Protein AF-A0A8S8Y6C1-F1 (afdb_monomer)

Sequence (232 aa):
MNADAFPNDPTQWRDADGDGYGDNANGNSPDLCLNTPAGEVVDENGCSTTQLDADMDGVNDATDACPDTPAGETVDSVGCSSSQEDADNDGVMDAFDACPNTPLGSVVDAAGCATSQLDTDGDTITDDRDQCPTTTTGEPVNGVGCSASERDTDEDGVMDAYDVCDNTPFSEVADAQGCSDSQRTAMATRSPMTLTTAPALKTISTSTCSVARPTSGTQTATAFPTPWTPVR

pLDDT: mean 86.34, std 18.31, range [40.91, 98.38]

Solvent-accessible surface area (backbone atoms only — not comparable to full-atom values): 14511 Å² total; per-residue (Å²): 127,88,68,62,67,34,86,90,38,96,53,33,47,44,45,85,44,72,84,83,32,20,58,37,75,88,26,76,63,26,26,79,34,77,71,40,64,78,89,62,70,55,53,90,39,33,39,26,44,78,77,37,47,86,47,69,76,85,40,29,55,68,60,32,78,34,77,74,40,63,84,88,60,69,52,54,97,37,26,40,26,70,85,72,38,44,89,44,63,67,85,40,38,53,81,62,36,78,33,85,73,36,63,71,84,53,74,53,52,97,39,28,39,27,47,79,76,38,48,87,38,56,55,84,40,30,52,71,56,33,80,33,80,72,36,62,60,79,51,72,49,53,100,36,27,39,28,42,77,77,35,46,88,51,69,65,83,40,33,48,68,57,32,79,35,88,68,39,59,86,93,54,66,49,46,97,41,19,40,22,72,68,57,52,51,53,57,68,67,52,66,77,78,72,83,71,74,77,76,77,87,74,82,77,76,87,74,81,81,83,76,84,77,81,83,87,75,91,74,84,86,78,87,82,84,84,87,84,81,89,80,135

Mean predicted aligned error: 13.26 Å

Foldseek 3Di:
DQAQPCPPFPQAGDQQQPQSAGCRPRGPQHAPPNHAHPPAHDDSNVDHQCRDQQCPQPHGNVQAPPNNEPPPAHDDPRNDGQVRDDPQPLPARPVQAPQPNDHPPAPADSNSDHQCRDQQQQCPHGNVQAPPNNPHHPADDDRRSDHQCRDDQQPLPAGNVQAPDNHEPPVFHADSSRDGPVRVVVVVPPPPPPPPDDPDDDDDDDDDPDDDDDDDDDDDDDDDDDDDDDDD

Radius of gyration: 39.2 Å; Cα contacts (8 Å, |Δi|>4): 364; chains: 1; bounding box: 75×63×113 Å

Secondary structure (DSSP, 8-state):
----S-TT-TT----SSSSS-BS-TTSSSB-S-TTPPTT--B-TTS-BTTT--SS-SSS-TTT-S-TTPPTT--B-TTS-BTTT--SS-SSS-TTT-SSTTPPTT--B-TTS-BTTT--SS-SSS-TTT-S-TTPPTTS-B-TTS-BTTT--SS-SSS-TTT-S-S---TTS---TTS--HHHHHHHHHS---------------------PPPP---------PPPPPPP-

Structure (mmCIF, N/CA/C/O backbone):
data_AF-A0A8S8Y6C1-F1
#
_entry.id   AF-A0A8S8Y6C1-F1
#
loop_
_atom_site.group_PDB
_atom_site.id
_atom_site.type_symbol
_atom_site.label_atom_id
_atom_site.label_alt_id
_atom_site.label_comp_id
_atom_site.label_asym_id
_atom_site.label_entity_id
_atom_site.label_seq_id
_atom_site.pdbx_PDB_ins_code
_atom_site.Cartn_x
_atom_site.Cartn_y
_atom_site.Cartn_z
_atom_site.occupancy
_atom_site.B_iso_or_equiv
_atom_site.auth_seq_id
_atom_site.auth_comp_id
_atom_site.auth_asym_id
_atom_site.auth_atom_id
_atom_site.pdbx_PDB_model_num
ATOM 1 N N . MET A 1 1 ? 42.351 0.215 -40.002 1.00 46.44 1 MET A N 1
ATOM 2 C CA . MET A 1 1 ? 41.161 0.081 -40.865 1.00 46.44 1 MET A CA 1
ATOM 3 C C . MET A 1 1 ? 40.096 -0.492 -39.967 1.00 46.44 1 MET A C 1
ATOM 5 O O . MET A 1 1 ? 40.393 -1.500 -39.340 1.00 46.44 1 MET A O 1
ATOM 9 N N . ASN A 1 2 ? 38.964 0.192 -39.804 1.00 69.44 2 ASN A N 1
ATOM 10 C CA . ASN A 1 2 ? 37.856 -0.400 -39.065 1.00 69.44 2 ASN A CA 1
ATOM 11 C C . ASN A 1 2 ? 37.337 -1.540 -39.943 1.00 69.44 2 ASN A C 1
ATOM 13 O O . ASN A 1 2 ? 36.984 -1.290 -41.096 1.00 69.44 2 ASN A O 1
ATOM 17 N N . ALA A 1 3 ? 37.484 -2.776 -39.474 1.00 84.56 3 ALA A N 1
ATOM 18 C CA . ALA A 1 3 ? 36.948 -3.921 -40.189 1.00 84.56 3 ALA A CA 1
ATOM 19 C C . ALA A 1 3 ? 35.418 -3.835 -40.159 1.00 84.56 3 ALA A C 1
ATOM 21 O O . ALA A 1 3 ? 34.858 -3.226 -39.252 1.00 84.56 3 ALA A O 1
ATOM 22 N N . ASP A 1 4 ? 34.779 -4.415 -41.167 1.00 91.25 4 ASP A N 1
ATOM 23 C CA . ASP A 1 4 ? 33.335 -4.626 -41.171 1.00 91.25 4 ASP A CA 1
ATOM 24 C C . ASP A 1 4 ? 32.932 -5.400 -39.903 1.00 91.25 4 ASP A C 1
ATOM 26 O O . ASP A 1 4 ? 33.463 -6.491 -39.663 1.00 91.25 4 ASP A O 1
ATOM 30 N N . ALA A 1 5 ? 32.067 -4.802 -39.077 1.00 93.94 5 ALA A N 1
ATOM 31 C CA . ALA A 1 5 ? 31.602 -5.396 -37.823 1.00 93.94 5 ALA A CA 1
ATOM 32 C C . ALA A 1 5 ? 30.687 -6.611 -38.059 1.00 93.94 5 ALA A C 1
ATOM 34 O O . ALA A 1 5 ? 30.658 -7.525 -37.235 1.00 93.94 5 ALA A O 1
ATOM 35 N N . PHE A 1 6 ? 30.040 -6.687 -39.229 1.00 94.50 6 PHE A N 1
ATOM 36 C CA . PHE A 1 6 ? 29.110 -7.753 -39.599 1.00 94.50 6 PHE A CA 1
ATOM 37 C C . PHE A 1 6 ? 29.489 -8.402 -40.944 1.00 94.50 6 PHE A C 1
ATOM 39 O O . PHE A 1 6 ? 28.733 -8.332 -41.908 1.00 94.50 6 PHE A O 1
ATOM 46 N N . PRO A 1 7 ? 30.606 -9.157 -41.037 1.00 94.38 7 PRO A N 1
ATOM 47 C CA . PRO A 1 7 ? 31.105 -9.680 -42.319 1.00 94.38 7 PRO A CA 1
ATOM 48 C C . PRO A 1 7 ? 30.155 -10.616 -43.086 1.00 94.38 7 PRO A C 1
ATOM 50 O O . PRO A 1 7 ? 30.380 -10.891 -44.266 1.00 94.38 7 PRO A O 1
ATOM 53 N N . ASN A 1 8 ? 29.146 -11.171 -42.407 1.00 93.69 8 ASN A N 1
ATOM 54 C CA . ASN A 1 8 ? 28.144 -12.064 -42.994 1.00 93.69 8 ASN A CA 1
ATOM 55 C C . ASN A 1 8 ? 26.811 -11.361 -43.290 1.00 93.69 8 ASN A C 1
ATOM 57 O O . ASN A 1 8 ? 25.927 -11.991 -43.872 1.00 93.69 8 ASN A O 1
ATOM 61 N N . ASP A 1 9 ? 26.665 -10.094 -42.903 1.00 94.44 9 ASP A N 1
ATOM 62 C CA . ASP A 1 9 ? 25.470 -9.301 -43.141 1.00 94.44 9 ASP A CA 1
ATOM 63 C C . ASP A 1 9 ? 25.786 -8.140 -44.087 1.00 94.44 9 ASP A C 1
ATOM 65 O O . ASP A 1 9 ? 26.340 -7.135 -43.667 1.00 94.44 9 ASP A O 1
ATOM 69 N N . PRO A 1 10 ? 25.433 -8.217 -45.379 1.00 95.38 10 PRO A N 1
ATOM 70 C CA . PRO A 1 10 ? 25.745 -7.141 -46.317 1.00 95.38 10 PRO A CA 1
ATOM 71 C C . PRO A 1 10 ? 24.937 -5.860 -46.061 1.00 95.38 10 PRO A C 1
ATOM 73 O O . PRO A 1 10 ? 25.172 -4.855 -46.735 1.00 95.38 10 PRO A O 1
ATOM 76 N N . THR A 1 11 ? 23.941 -5.902 -45.171 1.00 96.50 11 THR A N 1
ATOM 77 C CA . THR A 1 11 ? 23.108 -4.748 -44.835 1.00 96.50 11 THR A CA 1
ATOM 78 C C . THR A 1 11 ? 23.596 -4.010 -43.592 1.00 96.50 11 THR A C 1
ATOM 80 O O . THR A 1 11 ? 23.159 -2.883 -43.378 1.00 96.50 11 THR A O 1
ATOM 83 N N . GLN A 1 12 ? 24.549 -4.574 -42.845 1.00 96.69 12 GLN A N 1
ATOM 84 C CA . GLN A 1 12 ? 25.194 -3.953 -41.689 1.00 96.69 12 GLN A CA 1
ATOM 85 C C . GLN A 1 12 ? 26.710 -3.888 -41.893 1.00 96.69 12 GLN A C 1
ATOM 87 O O . GLN A 1 12 ? 27.287 -4.705 -42.593 1.00 96.69 12 GLN A O 1
ATOM 92 N N . TRP A 1 13 ? 27.375 -2.877 -41.333 1.00 93.81 13 TRP A N 1
ATOM 93 C CA . TRP A 1 13 ? 28.840 -2.753 -41.470 1.00 93.81 13 TRP A CA 1
ATOM 94 C C . TRP A 1 13 ? 29.536 -2.060 -40.301 1.00 93.81 13 TRP A C 1
ATOM 96 O O . TRP A 1 13 ? 30.766 -2.100 -40.194 1.00 93.81 13 TRP A O 1
ATOM 106 N N . ARG A 1 14 ? 28.772 -1.374 -39.448 1.00 94.50 14 ARG A N 1
ATOM 107 C CA . ARG A 1 14 ? 29.271 -0.604 -38.314 1.00 94.50 14 ARG A CA 1
ATOM 108 C C . ARG A 1 14 ? 28.458 -0.975 -37.080 1.00 94.50 14 ARG A C 1
ATOM 110 O O . ARG A 1 14 ? 27.246 -1.091 -37.187 1.00 94.50 14 ARG A O 1
ATOM 117 N N . ASP A 1 15 ? 29.173 -1.143 -35.983 1.00 94.62 15 ASP A N 1
ATOM 118 C CA . ASP A 1 15 ? 28.676 -1.344 -34.627 1.00 94.62 15 ASP A CA 1
ATOM 119 C C . ASP A 1 15 ? 29.450 -0.330 -33.770 1.00 94.62 15 ASP A C 1
ATOM 121 O O . ASP A 1 15 ? 30.686 -0.407 -33.676 1.00 94.62 15 ASP A O 1
ATOM 125 N N . ALA A 1 16 ? 28.785 0.745 -33.349 1.00 94.50 16 ALA A N 1
ATOM 126 C CA . ALA A 1 16 ? 29.449 1.888 -32.727 1.00 94.50 16 ALA A CA 1
ATOM 127 C C . ALA A 1 16 ? 29.871 1.623 -31.283 1.00 94.50 16 ALA A C 1
ATOM 129 O O . ALA A 1 16 ? 30.961 2.051 -30.882 1.00 94.50 16 ALA A O 1
ATOM 130 N N . ASP A 1 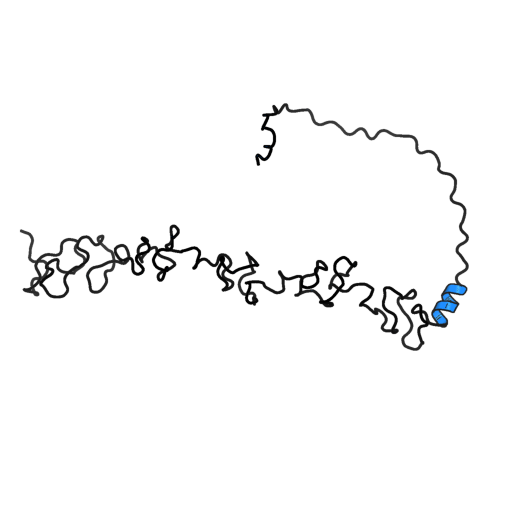17 ? 28.992 0.984 -30.524 1.00 95.12 17 ASP A N 1
ATOM 131 C CA . ASP A 1 17 ? 29.101 0.752 -29.089 1.00 95.12 17 ASP A CA 1
ATOM 132 C C . ASP A 1 17 ? 29.479 -0.696 -28.745 1.00 95.12 17 ASP A C 1
ATOM 134 O O . ASP A 1 17 ? 29.962 -0.954 -27.638 1.00 95.12 17 ASP A O 1
ATOM 138 N N . GLY A 1 18 ? 29.439 -1.600 -29.724 1.00 94.69 18 GLY A N 1
ATOM 139 C CA . GLY A 1 18 ? 29.902 -2.975 -29.601 1.00 94.69 18 GLY A CA 1
ATOM 140 C C . GLY A 1 18 ? 28.875 -3.899 -28.959 1.00 94.69 18 GLY A C 1
ATOM 141 O O . GLY A 1 18 ? 29.286 -4.895 -28.352 1.00 94.69 18 GLY A O 1
ATOM 142 N N . ASP A 1 19 ? 27.587 -3.561 -29.026 1.00 94.12 19 ASP A N 1
ATOM 143 C CA . ASP A 1 19 ? 26.493 -4.321 -28.412 1.00 94.12 19 ASP A CA 1
ATOM 144 C C . ASP A 1 19 ? 26.001 -5.500 -29.281 1.00 94.12 19 ASP A C 1
ATOM 146 O O . ASP A 1 19 ? 25.267 -6.376 -28.811 1.00 94.12 19 ASP A O 1
ATOM 150 N N . GLY A 1 20 ? 26.485 -5.582 -30.526 1.00 94.06 20 GLY A N 1
ATOM 151 C CA . GLY A 1 20 ? 26.138 -6.623 -31.487 1.00 94.06 20 GLY A CA 1
ATOM 152 C C . GLY A 1 20 ? 24.972 -6.281 -32.418 1.00 94.06 20 GLY A C 1
ATOM 153 O O . GLY A 1 20 ? 24.592 -7.150 -33.210 1.00 94.06 20 GLY A O 1
ATOM 154 N N . TYR A 1 21 ? 24.444 -5.056 -32.377 1.00 96.44 21 TYR A N 1
ATOM 155 C CA . TYR A 1 21 ? 23.460 -4.516 -33.314 1.00 96.44 21 TYR A CA 1
ATOM 156 C C . TYR A 1 21 ? 24.110 -3.503 -34.262 1.00 96.44 21 TYR A C 1
ATOM 158 O O . TYR A 1 21 ? 25.120 -2.867 -33.975 1.00 96.44 21 TYR A O 1
ATOM 166 N N . GLY A 1 22 ? 23.606 -3.443 -35.495 1.00 96.31 22 GLY A N 1
ATOM 167 C CA . GLY A 1 22 ? 24.251 -2.666 -36.549 1.00 96.31 22 GLY A CA 1
ATOM 168 C C . GLY A 1 22 ? 23.663 -1.267 -36.704 1.00 96.31 22 GLY A C 1
ATOM 169 O O . GLY A 1 22 ? 22.455 -1.112 -36.866 1.00 96.31 22 GLY A O 1
ATOM 170 N N . ASP A 1 23 ? 24.517 -0.243 -36.775 1.00 96.38 23 ASP A N 1
ATOM 171 C CA . ASP A 1 23 ? 24.101 1.168 -36.828 1.00 96.38 23 ASP A CA 1
ATOM 172 C C . ASP A 1 23 ? 23.331 1.558 -38.106 1.00 96.38 23 ASP A C 1
ATOM 174 O O . ASP A 1 23 ? 22.806 2.674 -38.219 1.00 96.38 23 ASP A O 1
ATOM 178 N N . ASN A 1 24 ? 23.344 0.723 -39.155 1.00 95.62 24 ASN A N 1
ATOM 179 C CA . ASN A 1 24 ? 22.650 1.067 -40.390 1.00 95.62 24 ASN A CA 1
ATOM 180 C C . ASN A 1 24 ? 21.141 0.893 -40.195 1.00 95.62 24 ASN A C 1
ATOM 182 O O . ASN A 1 24 ? 20.610 -0.204 -40.345 1.00 95.62 24 ASN A O 1
ATOM 186 N N . ALA A 1 25 ? 20.437 2.008 -39.988 1.00 95.75 25 ALA A N 1
ATOM 187 C CA . ALA A 1 25 ? 18.980 2.059 -39.830 1.00 95.75 25 ALA A CA 1
ATOM 188 C C . ALA A 1 25 ? 18.177 1.439 -40.996 1.00 95.75 25 ALA A C 1
ATOM 190 O O . ALA A 1 25 ? 16.991 1.151 -40.853 1.00 95.75 25 ALA A O 1
ATOM 191 N N . ASN A 1 26 ? 18.789 1.262 -42.174 1.00 95.94 26 ASN A N 1
ATOM 192 C CA . ASN A 1 26 ? 18.162 0.607 -43.326 1.00 95.94 26 ASN A CA 1
ATOM 193 C C . ASN A 1 26 ? 18.517 -0.880 -43.472 1.00 95.94 26 ASN A C 1
ATOM 195 O O . ASN A 1 26 ? 18.036 -1.515 -44.415 1.00 95.94 26 ASN A O 1
ATOM 199 N N . GLY A 1 27 ? 19.381 -1.414 -42.611 1.00 93.81 27 GLY A N 1
ATOM 200 C CA . GLY A 1 27 ? 19.712 -2.831 -42.581 1.00 93.81 27 GLY A CA 1
ATOM 201 C C . GLY A 1 27 ? 18.700 -3.646 -41.782 1.00 93.81 27 GLY A C 1
ATOM 202 O O . GLY A 1 27 ? 17.709 -3.129 -41.265 1.00 93.81 27 GLY A O 1
ATOM 203 N N . ASN A 1 28 ? 18.919 -4.954 -41.724 1.00 93.81 28 ASN A N 1
ATOM 204 C CA . ASN A 1 28 ? 18.192 -5.819 -40.798 1.00 93.81 28 ASN A CA 1
ATOM 205 C C . ASN A 1 28 ? 18.694 -5.605 -39.358 1.00 93.81 28 ASN A C 1
ATOM 207 O O . ASN A 1 28 ? 19.849 -5.240 -39.161 1.00 93.81 28 ASN A O 1
ATOM 211 N N . SER A 1 29 ? 17.810 -5.809 -38.373 1.00 93.25 29 SER A N 1
ATOM 212 C CA . SER A 1 29 ? 18.110 -5.642 -36.938 1.00 93.25 29 SER A CA 1
ATOM 213 C C . SER A 1 29 ? 18.950 -4.390 -36.628 1.00 93.25 29 SER A C 1
ATOM 215 O O . SER A 1 29 ? 20.053 -4.517 -36.094 1.00 93.25 29 SER A O 1
ATOM 217 N N . PRO A 1 30 ? 18.492 -3.195 -37.050 1.00 96.88 30 PRO A N 1
ATOM 218 C CA . PRO A 1 30 ? 19.234 -1.973 -36.798 1.00 96.88 30 PRO A CA 1
ATOM 219 C C . PRO A 1 30 ? 19.271 -1.673 -35.300 1.00 96.88 30 PRO A C 1
ATOM 221 O O . PRO A 1 30 ? 18.272 -1.872 -34.611 1.00 96.88 30 PRO A O 1
ATOM 224 N N . ASP A 1 31 ? 20.392 -1.133 -34.843 1.00 97.19 31 ASP A N 1
ATOM 225 C CA . ASP A 1 31 ? 20.506 -0.558 -33.511 1.00 97.19 31 ASP A CA 1
ATOM 226 C C . ASP A 1 31 ? 19.712 0.761 -33.439 1.00 97.19 31 ASP A C 1
ATOM 228 O O . ASP A 1 31 ? 19.974 1.725 -34.173 1.00 97.19 31 ASP A O 1
ATOM 232 N N . LEU A 1 32 ? 18.689 0.791 -32.585 1.00 96.62 32 LEU A N 1
ATOM 233 C CA . LEU A 1 32 ? 17.879 1.978 -32.305 1.00 96.62 32 LEU A CA 1
ATOM 234 C C . LEU A 1 32 ? 18.503 2.855 -31.209 1.00 96.62 32 LEU A C 1
ATOM 236 O O . LEU A 1 32 ? 18.104 4.011 -31.042 1.00 96.62 32 LEU A O 1
ATOM 240 N N . CYS A 1 33 ? 19.509 2.333 -30.516 1.00 96.62 33 CYS A N 1
ATOM 241 C CA . CYS A 1 33 ? 20.136 2.865 -29.324 1.00 96.62 33 CYS A CA 1
ATOM 242 C C . CYS A 1 33 ? 21.664 2.956 -29.475 1.00 96.62 33 CYS A C 1
ATOM 244 O O . CYS A 1 33 ? 22.385 2.526 -28.592 1.00 96.62 33 CYS A O 1
ATOM 246 N N . LEU A 1 34 ? 22.115 3.701 -30.498 1.00 95.44 34 LEU A N 1
ATOM 247 C CA . LEU A 1 34 ? 23.506 3.926 -30.976 1.00 95.44 34 LEU A CA 1
ATOM 248 C C . LEU A 1 34 ? 24.640 4.215 -29.962 1.00 95.44 34 LEU A C 1
ATOM 250 O O . LEU A 1 34 ? 25.764 4.519 -30.379 1.00 95.44 34 LEU A O 1
ATOM 254 N N . ASN A 1 35 ? 24.351 4.316 -28.666 1.00 95.19 35 ASN A N 1
ATOM 255 C CA . ASN A 1 35 ? 25.329 4.541 -27.605 1.00 95.19 35 ASN A CA 1
ATOM 256 C C . ASN A 1 35 ? 24.981 3.735 -26.344 1.00 95.19 35 ASN A C 1
ATOM 258 O O . ASN A 1 35 ? 25.040 4.276 -25.232 1.00 95.19 35 ASN A O 1
ATOM 262 N N . THR A 1 36 ? 24.599 2.475 -26.504 1.00 96.81 36 THR A N 1
ATOM 263 C CA . THR A 1 36 ? 24.403 1.551 -25.392 1.00 96.81 36 THR A CA 1
ATOM 264 C C . THR A 1 36 ? 25.692 1.434 -24.574 1.00 96.81 36 THR A C 1
ATOM 266 O O . THR A 1 36 ? 26.781 1.244 -25.125 1.00 96.81 36 THR A O 1
ATOM 269 N N . PRO A 1 37 ? 25.639 1.591 -23.236 1.00 96.50 37 PRO A N 1
ATOM 270 C CA . PRO A 1 37 ? 26.827 1.436 -22.410 1.00 96.50 37 PRO A CA 1
ATOM 271 C C . PRO A 1 37 ? 27.451 0.042 -22.561 1.00 96.50 37 PRO A C 1
ATOM 273 O O . PRO A 1 37 ? 26.783 -0.987 -22.479 1.00 96.50 37 PRO A O 1
ATOM 276 N N . ALA A 1 38 ? 28.770 0.005 -22.757 1.00 94.25 38 ALA A N 1
ATOM 277 C CA . ALA A 1 38 ? 29.484 -1.242 -23.000 1.00 94.25 38 ALA A CA 1
ATOM 278 C C . ALA A 1 38 ? 29.313 -2.244 -21.843 1.00 94.25 38 ALA A C 1
ATOM 280 O O . ALA A 1 38 ? 29.679 -1.955 -20.701 1.00 94.25 38 ALA A O 1
ATOM 281 N N . GLY A 1 39 ? 28.857 -3.453 -22.175 1.00 91.31 39 GLY A N 1
ATOM 282 C CA . GLY A 1 39 ? 28.654 -4.549 -21.224 1.00 91.31 39 GLY A CA 1
ATOM 283 C C . GLY A 1 39 ? 27.223 -4.693 -20.705 1.00 91.31 39 GLY A C 1
ATOM 284 O O . GLY A 1 39 ? 26.965 -5.662 -19.990 1.00 91.31 39 GLY A O 1
ATOM 285 N N . GLU A 1 40 ? 26.315 -3.791 -21.077 1.00 95.81 40 GLU A N 1
ATOM 286 C CA . GLU A 1 40 ? 24.887 -3.940 -20.799 1.00 95.81 40 GLU A CA 1
ATOM 287 C C . GLU A 1 40 ? 24.240 -4.990 -21.709 1.00 95.81 40 GLU A C 1
ATOM 289 O O . GLU A 1 40 ? 24.713 -5.281 -22.810 1.00 95.81 40 GLU A O 1
ATOM 294 N N . VAL A 1 41 ? 23.154 -5.592 -21.221 1.00 95.06 41 VAL A N 1
ATOM 295 C CA . VAL A 1 41 ? 22.316 -6.489 -22.024 1.00 95.06 41 VAL A CA 1
ATOM 296 C C . VAL A 1 41 ? 21.292 -5.645 -22.773 1.00 95.06 41 VAL A C 1
ATOM 298 O O . VAL A 1 41 ? 20.632 -4.801 -22.168 1.00 95.06 41 VAL A O 1
ATOM 301 N N . VAL A 1 42 ? 21.153 -5.903 -24.071 1.00 96.62 42 VAL A N 1
ATOM 302 C CA . VAL A 1 42 ? 20.236 -5.192 -24.966 1.00 96.62 42 VAL A CA 1
ATOM 303 C C . VAL A 1 42 ? 19.061 -6.064 -25.404 1.00 96.62 42 VAL A C 1
ATOM 305 O O . VAL A 1 42 ? 19.164 -7.295 -25.437 1.00 96.62 42 VAL A O 1
ATOM 308 N N . ASP A 1 43 ? 17.949 -5.414 -25.733 1.00 95.62 43 ASP A N 1
ATOM 309 C CA . ASP A 1 43 ? 16.766 -6.012 -26.351 1.00 95.62 43 ASP A CA 1
ATOM 310 C C . ASP A 1 43 ? 16.984 -6.314 -27.851 1.00 95.62 43 ASP A C 1
ATOM 312 O O . ASP A 1 43 ? 18.104 -6.262 -28.366 1.00 95.62 43 ASP A O 1
ATOM 316 N N . GLU A 1 44 ? 15.918 -6.658 -28.583 1.00 96.00 44 GLU A N 1
ATOM 317 C CA . GLU A 1 44 ? 15.979 -6.924 -30.030 1.00 96.00 44 GLU A CA 1
ATOM 318 C C . GLU A 1 44 ? 16.262 -5.686 -30.900 1.00 96.00 44 GLU A C 1
ATOM 320 O O . GLU A 1 44 ? 16.408 -5.818 -32.120 1.00 96.00 44 GLU A O 1
ATOM 325 N N . ASN A 1 45 ? 16.316 -4.501 -30.295 1.00 95.62 45 ASN A N 1
ATOM 326 C CA . ASN A 1 45 ? 16.537 -3.218 -30.949 1.00 95.62 45 ASN A CA 1
ATOM 327 C C . ASN A 1 45 ? 17.896 -2.595 -30.593 1.00 95.62 45 ASN A C 1
ATOM 329 O O . ASN A 1 45 ? 18.119 -1.442 -30.958 1.00 95.62 45 ASN A O 1
ATOM 333 N N . GLY A 1 46 ? 18.777 -3.309 -29.885 1.00 96.19 46 GLY A N 1
ATOM 334 C CA . GLY A 1 46 ? 20.057 -2.760 -29.417 1.00 96.19 46 GLY A CA 1
ATOM 335 C C . GLY A 1 46 ? 19.923 -1.832 -28.204 1.00 96.19 46 GLY A C 1
ATOM 336 O O . GLY A 1 46 ? 20.859 -1.139 -27.834 1.00 96.19 46 GLY A O 1
ATOM 337 N N . CYS A 1 47 ? 18.764 -1.793 -27.541 1.00 97.44 47 CYS A N 1
ATOM 338 C CA . CYS A 1 47 ? 18.533 -0.911 -26.401 1.00 97.44 47 CYS A CA 1
ATOM 339 C C . CYS A 1 47 ? 18.693 -1.652 -25.075 1.00 97.44 47 CYS A C 1
ATOM 341 O O . CYS A 1 47 ? 18.072 -2.691 -24.852 1.00 97.44 47 CYS A O 1
ATOM 343 N N . SER A 1 48 ? 19.489 -1.098 -24.156 1.00 97.12 48 SER A N 1
ATOM 344 C CA . SER A 1 48 ? 19.528 -1.580 -22.769 1.00 97.12 48 SER A CA 1
ATOM 345 C C . SER A 1 48 ? 18.425 -0.952 -21.918 1.00 97.12 48 SER A C 1
ATOM 347 O O . SER A 1 48 ? 17.938 0.141 -22.209 1.00 97.12 48 SER A O 1
ATOM 349 N N . THR A 1 49 ? 18.097 -1.584 -20.790 1.00 96.62 49 THR A N 1
ATOM 350 C CA . THR A 1 49 ? 17.095 -1.074 -19.833 1.00 96.62 49 THR A CA 1
ATOM 351 C C . THR A 1 49 ? 17.447 0.297 -19.246 1.00 96.62 49 THR A C 1
ATOM 353 O O . THR A 1 49 ? 16.583 0.975 -18.713 1.00 96.62 49 THR A O 1
ATOM 356 N N . THR A 1 50 ? 18.705 0.740 -19.342 1.00 96.50 50 THR A N 1
ATOM 357 C CA . THR A 1 50 ? 19.126 2.081 -18.891 1.00 96.50 50 THR A CA 1
ATOM 358 C C . THR A 1 50 ? 18.823 3.195 -19.898 1.00 96.50 50 THR A C 1
ATOM 360 O O . THR A 1 50 ? 18.940 4.375 -19.567 1.00 96.50 50 THR A O 1
ATOM 363 N N . GLN A 1 51 ? 18.464 2.832 -21.131 1.00 96.56 51 GLN A N 1
ATOM 364 C CA . GLN A 1 51 ? 18.083 3.753 -22.208 1.00 96.56 51 GLN A CA 1
ATOM 365 C C . GLN A 1 51 ? 16.584 3.711 -22.514 1.00 96.56 51 GLN A C 1
ATOM 367 O O . GLN A 1 51 ? 16.092 4.608 -23.199 1.00 96.56 51 GLN A O 1
ATOM 372 N N . LEU A 1 52 ? 15.890 2.673 -22.047 1.00 97.00 52 LEU A N 1
ATOM 373 C CA . LEU A 1 52 ? 14.449 2.517 -22.178 1.00 97.00 52 LEU A CA 1
ATOM 374 C C . LEU A 1 52 ? 13.725 3.186 -21.009 1.00 97.00 52 LEU A C 1
ATOM 376 O O . LEU A 1 52 ? 14.254 3.250 -19.903 1.00 97.00 52 LEU A O 1
ATOM 380 N N . ASP A 1 53 ? 12.546 3.707 -21.314 1.00 96.56 53 ASP A N 1
ATOM 381 C CA . ASP A 1 53 ? 11.607 4.359 -20.402 1.00 96.56 53 ASP A CA 1
ATOM 382 C C . ASP A 1 53 ? 10.211 4.045 -20.966 1.00 96.56 53 ASP A C 1
ATOM 384 O O . ASP A 1 53 ? 9.764 4.648 -21.954 1.00 96.56 53 ASP A O 1
ATOM 388 N N . ALA A 1 54 ? 9.625 2.955 -20.473 1.00 96.44 54 ALA A N 1
ATOM 389 C CA . ALA A 1 54 ? 8.462 2.308 -21.071 1.00 96.44 54 ALA A CA 1
ATOM 390 C C . ALA A 1 54 ? 7.174 3.132 -20.931 1.00 96.44 54 ALA A C 1
ATOM 392 O O . ALA A 1 54 ? 6.371 3.176 -21.873 1.00 96.44 54 ALA A O 1
ATOM 393 N N . ASP A 1 55 ? 6.982 3.788 -19.788 1.00 97.00 55 ASP A N 1
ATOM 394 C CA . ASP A 1 55 ? 5.804 4.604 -19.482 1.00 97.00 55 ASP A CA 1
ATOM 395 C C . ASP A 1 55 ? 6.025 6.111 -19.717 1.00 97.00 55 ASP A C 1
ATOM 397 O O . ASP A 1 55 ? 5.059 6.883 -19.759 1.00 97.00 55 ASP A O 1
ATOM 401 N N . MET A 1 56 ? 7.264 6.506 -20.032 1.00 96.44 56 MET A N 1
ATOM 402 C CA . MET A 1 56 ? 7.681 7.873 -20.343 1.00 96.44 56 MET A CA 1
ATOM 403 C C . MET A 1 56 ? 7.534 8.830 -19.158 1.00 96.44 56 MET A C 1
ATOM 405 O O . MET A 1 56 ? 7.241 10.021 -19.356 1.00 96.44 56 MET A O 1
ATOM 409 N N . ASP A 1 57 ? 7.722 8.330 -17.939 1.00 96.75 57 ASP A N 1
ATOM 410 C CA . ASP A 1 57 ? 7.664 9.118 -16.709 1.00 96.75 57 ASP A CA 1
ATOM 411 C C . ASP A 1 57 ? 8.976 9.881 -16.408 1.00 96.75 57 ASP A C 1
ATOM 413 O O . ASP A 1 57 ? 8.993 10.834 -15.616 1.00 96.75 57 ASP A O 1
ATOM 417 N N . GLY A 1 58 ? 10.055 9.547 -17.127 1.00 96.00 58 GLY A N 1
ATOM 418 C CA . GLY A 1 58 ? 11.381 10.148 -17.003 1.00 96.00 58 GLY A CA 1
ATOM 419 C C . GLY A 1 58 ? 12.382 9.350 -16.162 1.00 96.00 58 GLY A C 1
ATOM 420 O O . GLY A 1 58 ? 13.508 9.833 -15.963 1.00 96.00 58 GLY A O 1
ATOM 421 N N . VAL A 1 59 ? 12.019 8.160 -15.690 1.00 97.75 59 VAL A N 1
ATOM 422 C CA . VAL A 1 59 ? 12.882 7.182 -15.023 1.00 97.75 59 VAL A CA 1
ATOM 423 C C . VAL A 1 59 ? 13.069 5.989 -15.960 1.00 97.75 59 VAL A C 1
ATOM 425 O O . VAL A 1 59 ? 12.147 5.505 -16.589 1.00 97.75 59 VAL A O 1
ATOM 428 N N . ASN A 1 60 ? 14.313 5.533 -16.127 1.00 97.06 60 ASN A N 1
ATOM 429 C CA . ASN A 1 60 ? 14.573 4.414 -17.036 1.00 97.06 60 ASN A CA 1
ATOM 430 C C . ASN A 1 60 ? 14.150 3.080 -16.409 1.00 97.06 60 ASN A C 1
ATOM 432 O O . ASN A 1 60 ? 14.298 2.903 -15.195 1.00 97.06 60 ASN A O 1
ATOM 436 N N . ASP A 1 61 ? 13.779 2.117 -17.254 1.00 97.06 61 ASP A N 1
ATOM 437 C CA . ASP A 1 61 ? 13.288 0.786 -16.873 1.00 97.06 61 ASP A CA 1
ATOM 438 C C . ASP A 1 61 ? 14.226 0.039 -15.903 1.00 97.06 61 ASP A C 1
ATOM 440 O O . ASP A 1 61 ? 13.795 -0.820 -15.137 1.00 97.06 61 ASP A O 1
ATOM 444 N N . ALA A 1 62 ? 15.538 0.317 -15.924 1.00 96.19 62 ALA A N 1
ATOM 445 C CA . ALA A 1 62 ? 16.494 -0.326 -15.015 1.00 96.19 62 ALA A CA 1
ATOM 446 C C . ALA A 1 62 ? 16.374 0.151 -13.557 1.00 96.19 62 ALA A C 1
ATOM 448 O O . ALA A 1 62 ? 16.833 -0.541 -12.644 1.00 96.19 62 ALA A O 1
ATOM 449 N N . THR A 1 63 ? 15.835 1.351 -13.345 1.00 97.31 63 THR A N 1
ATOM 450 C CA . THR A 1 63 ? 15.708 2.007 -12.033 1.00 97.31 63 THR A CA 1
ATOM 451 C C . THR A 1 63 ? 14.272 2.318 -11.637 1.00 97.31 63 THR A C 1
ATOM 453 O O . THR A 1 63 ? 14.054 2.788 -10.522 1.00 97.31 63 THR A O 1
ATOM 456 N N . ASP A 1 64 ? 13.329 2.050 -12.530 1.00 97.44 64 ASP A N 1
ATOM 457 C CA . ASP A 1 64 ? 11.913 2.270 -12.321 1.00 97.44 64 ASP A CA 1
ATOM 458 C C . ASP A 1 64 ? 11.281 1.104 -11.538 1.00 97.44 64 ASP A C 1
ATOM 460 O O . ASP A 1 64 ? 11.352 -0.068 -11.919 1.00 97.44 64 ASP A O 1
ATOM 464 N N . ALA A 1 65 ? 10.712 1.428 -10.382 1.00 96.06 65 ALA A N 1
ATOM 465 C CA . ALA A 1 65 ? 9.977 0.509 -9.525 1.00 96.06 65 ALA A CA 1
ATOM 466 C C . ALA A 1 65 ? 8.488 0.415 -9.908 1.00 96.06 65 ALA A C 1
ATOM 468 O O . ALA A 1 65 ? 7.806 -0.515 -9.467 1.00 96.06 65 ALA A O 1
ATOM 469 N N . CYS A 1 66 ? 8.002 1.348 -10.722 1.00 96.19 66 CYS A N 1
ATOM 470 C CA . CYS A 1 66 ? 6.611 1.569 -11.076 1.00 96.19 66 CYS A CA 1
ATOM 471 C C . CYS A 1 66 ? 6.438 1.669 -12.609 1.00 96.19 66 CYS A C 1
ATOM 473 O O . CYS A 1 66 ? 5.999 2.701 -13.092 1.00 96.19 66 CYS A O 1
ATOM 475 N N . PRO A 1 67 ? 6.622 0.562 -13.361 1.00 96.38 67 PRO A N 1
ATOM 476 C CA . PRO A 1 67 ? 6.744 0.539 -14.835 1.00 96.38 67 PRO A CA 1
ATOM 477 C C . PRO A 1 67 ? 5.494 0.937 -15.647 1.00 96.38 67 PRO A C 1
ATOM 479 O O . PRO A 1 67 ? 5.452 0.735 -16.860 1.00 96.38 67 PRO A O 1
ATOM 482 N N . ASP A 1 68 ? 4.438 1.398 -14.981 1.00 96.38 68 ASP A N 1
ATOM 483 C CA . ASP A 1 68 ? 3.132 1.719 -15.562 1.00 96.38 68 ASP A CA 1
ATOM 484 C C . ASP A 1 68 ? 2.575 3.032 -14.966 1.00 96.38 68 ASP A C 1
ATOM 486 O O . ASP A 1 68 ? 1.368 3.165 -14.716 1.00 96.38 68 ASP A O 1
ATOM 490 N N . THR A 1 69 ? 3.441 4.006 -14.690 1.00 97.12 69 THR A N 1
ATOM 491 C CA . THR A 1 69 ? 3.062 5.303 -14.134 1.00 97.12 69 THR A CA 1
ATOM 492 C C . THR A 1 69 ? 2.125 6.071 -15.065 1.00 97.12 69 THR A C 1
ATOM 494 O O . THR A 1 69 ? 2.405 6.258 -16.254 1.00 97.12 69 THR A O 1
ATOM 497 N N . PRO A 1 70 ? 0.953 6.530 -14.571 1.00 96.75 70 PRO A N 1
ATOM 498 C CA . PRO A 1 70 ? 0.010 7.249 -15.412 1.00 96.75 70 PRO A CA 1
ATOM 499 C C . PRO A 1 70 ? 0.611 8.521 -16.024 1.00 96.75 70 PRO A C 1
ATOM 501 O O . PRO A 1 70 ? 1.137 9.396 -15.337 1.00 96.75 70 PRO A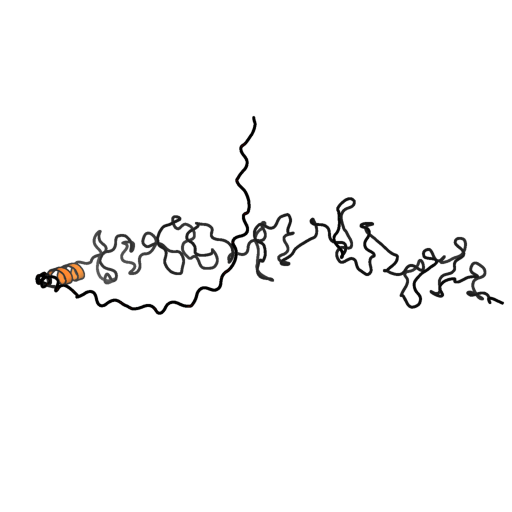 O 1
ATOM 504 N N . ALA A 1 71 ? 0.447 8.667 -17.340 1.00 96.19 71 ALA A N 1
ATOM 505 C CA . ALA A 1 71 ? 0.989 9.802 -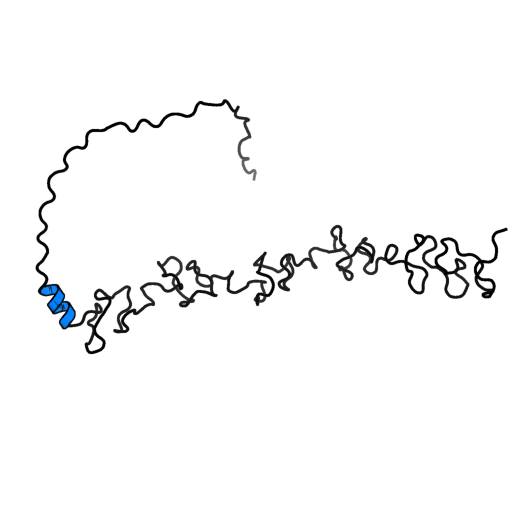18.078 1.00 96.19 71 ALA A CA 1
ATOM 506 C C . ALA A 1 71 ? 0.534 11.160 -17.506 1.00 96.19 71 ALA A C 1
ATOM 508 O O . ALA A 1 71 ? -0.662 11.461 -17.429 1.00 96.19 71 ALA A O 1
ATOM 509 N N . GLY A 1 72 ? 1.507 12.023 -17.206 1.00 93.00 72 GLY A N 1
ATOM 510 C CA . GLY A 1 72 ? 1.288 13.380 -16.696 1.00 93.00 72 GLY A CA 1
ATOM 511 C C . GLY A 1 72 ? 1.283 13.500 -15.171 1.00 93.00 72 GLY A C 1
ATOM 512 O O . GLY A 1 72 ? 1.234 14.628 -14.672 1.00 93.00 72 GLY A O 1
ATOM 513 N N . GLU A 1 73 ? 1.364 12.384 -14.448 1.00 96.12 73 GLU A N 1
ATOM 514 C CA . GLU A 1 73 ? 1.718 12.378 -13.030 1.00 96.12 73 GLU A CA 1
ATOM 515 C C . GLU A 1 73 ? 3.185 12.801 -12.851 1.00 96.12 73 GLU A C 1
ATOM 517 O O . GLU A 1 73 ? 4.010 12.698 -13.760 1.00 96.12 73 GLU A O 1
ATOM 522 N N . THR A 1 74 ? 3.514 13.324 -11.673 1.00 95.94 74 THR A N 1
ATOM 523 C CA . THR A 1 74 ? 4.912 13.535 -11.283 1.00 95.94 74 THR A CA 1
ATOM 524 C C . THR A 1 74 ? 5.390 12.333 -10.495 1.00 95.94 74 THR A C 1
ATOM 526 O O . THR A 1 74 ? 4.678 11.899 -9.588 1.00 95.94 74 THR A O 1
ATOM 529 N N . VAL A 1 75 ? 6.602 11.874 -10.787 1.00 97.12 75 VAL A N 1
ATOM 530 C CA . VAL A 1 75 ? 7.202 10.713 -10.129 1.00 97.12 75 VAL A CA 1
ATOM 531 C C . VAL A 1 75 ? 8.337 11.091 -9.194 1.00 97.12 75 VAL A C 1
ATOM 533 O O . VAL A 1 75 ? 8.926 12.177 -9.292 1.00 97.12 75 VAL A O 1
ATOM 536 N N . ASP A 1 76 ? 8.604 10.205 -8.246 1.00 95.81 76 ASP A N 1
ATOM 537 C CA . ASP A 1 76 ? 9.735 10.293 -7.342 1.00 95.81 76 ASP A CA 1
ATOM 538 C C . ASP A 1 76 ? 11.038 9.783 -7.998 1.00 95.81 76 ASP A C 1
ATOM 540 O O . ASP A 1 76 ? 11.157 9.667 -9.216 1.00 95.81 76 ASP A O 1
ATOM 544 N N . SER A 1 77 ? 12.082 9.535 -7.199 1.00 96.50 77 SER A N 1
ATOM 545 C CA . SER A 1 77 ? 13.376 9.097 -7.742 1.00 96.50 77 SER A CA 1
ATOM 546 C C . SER A 1 77 ? 13.408 7.657 -8.258 1.00 96.50 77 SER A C 1
ATOM 548 O O . SER A 1 77 ? 14.423 7.275 -8.840 1.00 96.50 77 SER A O 1
ATOM 550 N N . VAL A 1 78 ? 12.370 6.862 -7.991 1.00 96.38 78 VAL A N 1
ATOM 551 C CA . VAL A 1 78 ? 12.262 5.462 -8.420 1.00 96.38 78 VAL A CA 1
ATOM 552 C C . VAL A 1 78 ? 11.117 5.252 -9.412 1.00 96.38 78 VAL A C 1
ATOM 554 O O . VAL A 1 78 ? 10.740 4.111 -9.628 1.00 96.38 78 VAL A O 1
ATOM 557 N N . GLY A 1 79 ? 10.581 6.321 -10.008 1.00 97.06 79 GLY A N 1
ATOM 558 C CA . GLY A 1 79 ? 9.540 6.237 -11.042 1.00 97.06 79 GLY A CA 1
ATOM 559 C C . GLY A 1 79 ? 8.128 6.068 -10.486 1.00 97.06 79 GLY A C 1
ATOM 560 O O . GLY A 1 79 ? 7.176 5.881 -11.222 1.00 97.06 79 GLY A O 1
ATOM 561 N N . CYS A 1 80 ? 7.929 6.169 -9.171 1.00 96.75 80 CYS A N 1
ATOM 562 C CA . CYS A 1 80 ? 6.596 6.007 -8.600 1.00 96.75 80 CYS A CA 1
ATOM 563 C C . CYS A 1 80 ? 5.883 7.352 -8.467 1.00 96.75 80 CYS A C 1
ATOM 565 O O . CYS A 1 80 ? 6.417 8.316 -7.910 1.00 96.75 80 CYS A O 1
ATOM 567 N N . SER A 1 81 ? 4.646 7.424 -8.967 1.00 96.50 81 SER A N 1
ATOM 568 C CA . SER A 1 81 ? 3.739 8.532 -8.656 1.00 96.50 81 SER A CA 1
ATOM 569 C C . SER A 1 81 ? 2.997 8.295 -7.342 1.00 96.50 81 SER A C 1
ATOM 571 O O . SER A 1 81 ? 2.769 7.156 -6.940 1.00 96.50 81 SER A O 1
ATOM 573 N N . SER A 1 82 ? 2.474 9.368 -6.741 1.00 93.56 82 SER A N 1
ATOM 574 C CA . SER A 1 82 ? 1.618 9.281 -5.541 1.00 93.56 82 SER A CA 1
ATOM 575 C C . SER A 1 82 ? 0.369 8.399 -5.707 1.00 93.56 82 SER A C 1
ATOM 577 O O . SER A 1 82 ? -0.249 8.003 -4.724 1.00 93.56 82 SER A O 1
ATOM 579 N N . SER A 1 83 ? -0.029 8.090 -6.947 1.00 93.50 83 SER A N 1
ATOM 580 C CA . SER A 1 83 ? -1.151 7.190 -7.235 1.00 93.50 83 SER A CA 1
ATOM 581 C C . SER A 1 83 ? -0.783 5.700 -7.159 1.00 93.50 83 SER A C 1
ATOM 583 O O . SER A 1 83 ? -1.679 4.857 -7.118 1.00 93.50 83 SER A O 1
ATOM 585 N N . GLN A 1 84 ? 0.517 5.390 -7.138 1.00 95.62 84 GLN A N 1
ATOM 586 C CA . GLN A 1 84 ? 1.097 4.043 -7.110 1.00 95.62 84 GLN A CA 1
ATOM 587 C C . GLN A 1 84 ? 1.885 3.755 -5.819 1.00 95.62 84 GLN A C 1
ATOM 589 O O . GLN A 1 84 ? 2.391 2.647 -5.658 1.00 95.62 84 GLN A O 1
ATOM 594 N N . GLU A 1 85 ? 1.967 4.708 -4.891 1.00 94.94 85 GLU A N 1
ATOM 595 C CA . GLU A 1 85 ? 2.601 4.510 -3.586 1.00 94.94 85 GLU A CA 1
ATOM 596 C C . GLU A 1 85 ? 1.668 3.766 -2.613 1.00 94.94 85 GLU A C 1
ATOM 598 O O . GLU A 1 85 ? 0.492 4.108 -2.480 1.00 94.94 85 GLU A O 1
ATOM 603 N N . ASP A 1 86 ? 2.209 2.736 -1.961 1.00 95.06 86 ASP A N 1
ATOM 604 C CA . ASP A 1 86 ? 1.597 1.945 -0.883 1.00 95.06 86 ASP A CA 1
ATOM 605 C C . ASP A 1 86 ? 2.687 1.712 0.182 1.00 95.06 86 ASP A C 1
ATOM 607 O O . ASP A 1 86 ? 3.546 0.828 0.068 1.00 95.06 86 ASP A O 1
ATOM 611 N N . ALA A 1 87 ? 2.745 2.610 1.164 1.00 94.69 87 ALA A N 1
ATOM 612 C CA . ALA A 1 87 ? 3.865 2.737 2.088 1.00 94.69 87 ALA A CA 1
ATOM 613 C C . ALA A 1 87 ? 3.977 1.564 3.070 1.00 94.69 87 ALA A C 1
ATOM 615 O O . ALA A 1 87 ? 5.092 1.212 3.481 1.00 94.69 87 ALA A O 1
ATOM 616 N N . ASP A 1 88 ? 2.859 0.957 3.465 1.00 96.38 88 ASP A N 1
ATOM 617 C CA . ASP A 1 88 ? 2.832 -0.172 4.399 1.00 96.38 88 ASP A CA 1
ATOM 618 C C . ASP A 1 88 ? 2.564 -1.530 3.735 1.00 96.38 88 ASP A C 1
ATOM 620 O O . ASP A 1 88 ? 2.773 -2.571 4.371 1.00 96.38 88 ASP A O 1
ATOM 624 N N . ASN A 1 89 ? 2.315 -1.527 2.423 1.00 96.00 89 ASN A N 1
ATOM 625 C CA . ASN A 1 89 ? 2.119 -2.702 1.578 1.00 96.00 89 ASN A CA 1
ATOM 626 C C . ASN A 1 89 ? 0.927 -3.553 2.029 1.00 96.00 89 ASN A C 1
ATOM 628 O O . ASN A 1 89 ? 0.996 -4.793 2.011 1.00 96.00 89 ASN A O 1
ATOM 632 N N . ASP A 1 90 ? -0.149 -2.904 2.467 1.00 96.12 90 ASP A N 1
ATOM 633 C CA . ASP A 1 90 ? -1.392 -3.567 2.852 1.00 96.12 90 ASP A CA 1
ATOM 634 C C . ASP A 1 90 ? -2.363 -3.783 1.672 1.00 96.12 90 ASP A C 1
ATOM 636 O O . ASP A 1 90 ? -3.338 -4.538 1.788 1.00 96.12 90 ASP A O 1
ATOM 640 N N . GLY A 1 91 ? -2.030 -3.223 0.502 1.00 94.50 91 GLY A N 1
ATOM 641 C CA . GLY A 1 91 ? -2.792 -3.330 -0.737 1.00 94.50 91 GLY A CA 1
ATOM 642 C C . GLY A 1 91 ? -3.756 -2.171 -0.988 1.00 94.50 91 GLY A C 1
ATOM 643 O O . GLY A 1 91 ? -4.483 -2.212 -1.990 1.00 94.50 91 GLY A O 1
ATOM 644 N N . VAL A 1 92 ? -3.782 -1.157 -0.123 1.00 96.50 92 VAL A N 1
ATOM 645 C CA . VAL A 1 92 ? -4.507 0.099 -0.315 1.00 96.50 92 VAL A CA 1
ATOM 646 C C . VAL A 1 92 ? -3.497 1.226 -0.512 1.00 96.50 92 VAL A C 1
ATOM 648 O O . VAL A 1 92 ? -2.682 1.514 0.347 1.00 96.50 92 VAL A O 1
ATOM 651 N N . MET A 1 93 ? -3.560 1.890 -1.669 1.00 95.38 93 MET A N 1
ATOM 652 C CA . MET A 1 93 ? -2.624 2.975 -1.988 1.00 95.38 93 MET A CA 1
ATOM 653 C C . MET A 1 93 ? -2.728 4.123 -0.978 1.00 95.38 93 MET A C 1
ATOM 655 O O . MET A 1 93 ? -3.841 4.490 -0.593 1.00 95.38 93 MET A O 1
ATOM 659 N N . ASP A 1 94 ? -1.614 4.799 -0.701 1.00 95.62 94 ASP A N 1
ATOM 660 C CA . ASP A 1 94 ? -1.498 5.907 0.260 1.00 95.62 94 ASP A CA 1
ATOM 661 C C . ASP A 1 94 ? -2.556 7.004 0.046 1.00 95.62 94 ASP A C 1
ATOM 663 O O . ASP A 1 94 ? -3.090 7.588 0.988 1.00 95.62 94 ASP A O 1
ATOM 667 N N . ALA A 1 95 ? -2.896 7.295 -1.214 1.00 94.25 95 ALA A N 1
ATOM 668 C CA . ALA A 1 95 ? -3.901 8.299 -1.566 1.00 94.25 95 ALA A CA 1
ATOM 669 C C . ALA A 1 95 ? -5.333 7.941 -1.109 1.00 94.25 95 ALA A C 1
ATOM 671 O O . ALA A 1 95 ? -6.201 8.820 -1.048 1.00 94.25 95 ALA A O 1
ATOM 672 N N . PHE A 1 96 ? -5.590 6.663 -0.827 1.00 95.38 96 PHE A N 1
ATOM 673 C CA . PHE A 1 96 ? -6.883 6.109 -0.424 1.00 95.38 96 PHE A CA 1
ATOM 674 C C . PHE A 1 96 ? -6.846 5.406 0.939 1.00 95.38 96 PHE A C 1
ATOM 676 O O . PHE A 1 96 ? -7.905 4.994 1.415 1.00 95.38 96 PHE A O 1
ATOM 683 N N . ASP A 1 97 ? -5.673 5.306 1.561 1.00 97.31 97 ASP A N 1
ATOM 684 C CA . ASP A 1 97 ? -5.473 4.667 2.854 1.00 97.31 97 ASP A CA 1
ATOM 685 C C . ASP A 1 97 ? -5.782 5.633 4.014 1.00 97.31 97 ASP A C 1
ATOM 687 O O . ASP A 1 97 ? -5.260 6.748 4.124 1.00 97.31 97 ASP A O 1
ATOM 691 N N . ALA A 1 98 ? -6.698 5.213 4.883 1.00 97.12 98 ALA A N 1
ATOM 692 C CA . ALA A 1 98 ? -7.075 5.929 6.094 1.00 97.12 98 ALA A CA 1
ATOM 693 C C . ALA A 1 98 ? -6.220 5.530 7.308 1.00 97.12 98 ALA A C 1
ATOM 6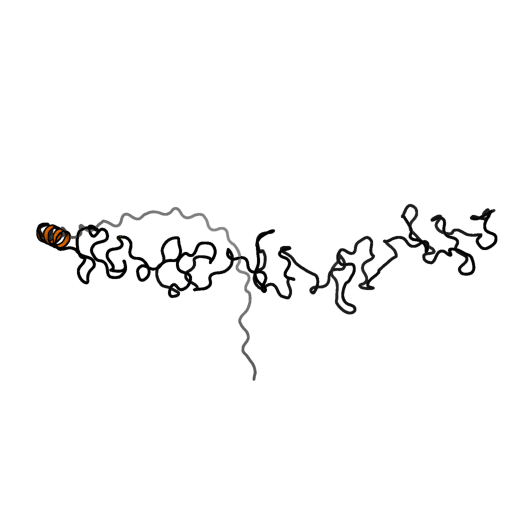95 O O . ALA A 1 98 ? -6.242 6.232 8.326 1.00 97.12 98 ALA A O 1
ATOM 696 N N . CYS A 1 99 ? -5.490 4.422 7.214 1.00 97.56 99 CYS A N 1
ATOM 697 C CA . CYS A 1 99 ? -4.812 3.742 8.301 1.00 97.56 99 CYS A CA 1
ATOM 698 C C . CYS A 1 99 ? -3.333 3.482 7.983 1.00 97.56 99 CYS A C 1
ATOM 700 O O . CYS A 1 99 ? -2.898 2.338 7.995 1.00 97.56 99 CYS A O 1
ATOM 702 N N . PRO A 1 100 ? -2.503 4.53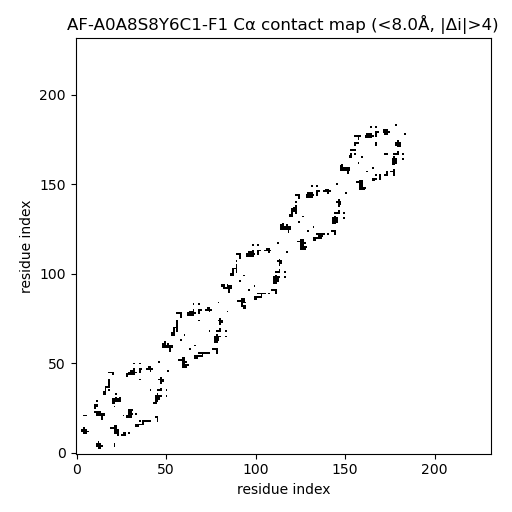6 7.888 1.00 96.56 100 PRO A N 1
ATOM 703 C CA . PRO A 1 100 ? -1.099 4.360 7.552 1.00 96.56 100 PRO A CA 1
ATOM 704 C C . PRO A 1 100 ? -0.374 3.504 8.595 1.00 96.56 100 PRO A C 1
ATOM 706 O O . PRO A 1 100 ? -0.510 3.723 9.809 1.00 96.56 100 PRO A O 1
ATOM 709 N N . ASN A 1 101 ? 0.534 2.652 8.130 1.00 96.62 101 ASN A N 1
ATOM 710 C CA . ASN A 1 101 ? 1.308 1.686 8.921 1.00 96.62 101 ASN A CA 1
ATOM 711 C C . ASN A 1 101 ? 0.483 0.492 9.419 1.00 96.62 101 ASN A C 1
ATOM 713 O O . ASN A 1 101 ? 0.740 -0.029 10.515 1.00 96.62 101 ASN A O 1
ATOM 717 N N . THR A 1 102 ? -0.478 0.040 8.624 1.00 97.94 102 THR A N 1
ATOM 718 C CA . THR A 1 102 ? -1.149 -1.234 8.830 1.00 97.94 102 THR A CA 1
ATOM 719 C C . THR A 1 102 ? -0.133 -2.375 8.881 1.00 97.94 102 THR A C 1
ATOM 721 O O . THR A 1 102 ? 0.774 -2.464 8.049 1.00 97.94 102 THR A O 1
ATOM 724 N N . PRO A 1 103 ? -0.191 -3.262 9.897 1.00 96.81 103 PRO A N 1
ATOM 725 C CA . PRO A 1 103 ? 0.800 -4.320 10.016 1.00 96.81 103 PRO A CA 1
ATOM 726 C C . PRO A 1 103 ? 0.784 -5.247 8.797 1.00 96.81 103 PRO A C 1
ATOM 728 O O . PRO A 1 103 ? -0.251 -5.831 8.470 1.00 96.81 103 PRO A O 1
ATOM 731 N N . LEU A 1 104 ? 1.955 -5.443 8.186 1.00 94.44 104 LEU A N 1
ATOM 732 C CA . LEU A 1 104 ? 2.126 -6.284 7.001 1.00 94.44 104 LEU A CA 1
ATOM 733 C C . LEU A 1 104 ? 1.463 -7.664 7.162 1.00 94.44 104 LEU A C 1
ATOM 735 O O . LEU A 1 104 ? 1.747 -8.406 8.108 1.00 94.44 104 LEU A O 1
ATOM 739 N N . GLY A 1 105 ? 0.623 -8.029 6.192 1.00 92.38 105 GLY A N 1
ATOM 740 C CA . GLY A 1 105 ? -0.099 -9.305 6.164 1.00 92.38 105 GLY A CA 1
ATOM 741 C C . GLY A 1 105 ? -1.396 -9.331 6.978 1.00 92.38 105 GLY A C 1
ATOM 742 O O . GLY A 1 105 ? -2.016 -10.394 7.081 1.00 92.38 105 GLY A O 1
ATOM 743 N N . SER A 1 106 ? -1.813 -8.200 7.548 1.00 96.62 106 SER A N 1
ATOM 744 C CA . SER A 1 106 ? -3.150 -8.054 8.126 1.00 96.62 106 SER A CA 1
ATOM 745 C C . SER A 1 106 ? -4.223 -8.128 7.042 1.00 96.62 106 SER A C 1
ATOM 747 O O . SER A 1 106 ? -3.986 -7.805 5.881 1.00 96.62 106 SER A O 1
ATOM 749 N N . VAL A 1 107 ? -5.421 -8.572 7.423 1.00 96.12 107 VAL A N 1
ATOM 750 C CA . VAL A 1 107 ? -6.602 -8.402 6.572 1.00 96.12 107 VAL A CA 1
ATOM 751 C C . VAL A 1 107 ? -7.137 -7.001 6.829 1.00 96.12 107 VAL A C 1
ATOM 753 O O . VAL A 1 107 ? -7.462 -6.684 7.974 1.00 96.12 107 VAL A O 1
ATOM 756 N N . VAL A 1 108 ? -7.220 -6.200 5.772 1.00 97.81 108 VAL A N 1
ATOM 757 C CA . VAL A 1 108 ? -7.670 -4.808 5.827 1.00 97.81 108 VAL A CA 1
ATOM 758 C C . VAL A 1 108 ? -9.051 -4.641 5.211 1.00 97.81 108 VAL A C 1
ATOM 760 O O . VAL A 1 108 ? -9.497 -5.465 4.402 1.00 97.81 108 VAL A O 1
ATOM 763 N N . ASP A 1 109 ? -9.753 -3.595 5.630 1.00 97.06 109 ASP A N 1
ATOM 764 C CA . ASP A 1 109 ? -10.983 -3.160 4.984 1.00 97.06 109 ASP A CA 1
ATOM 765 C C . ASP A 1 109 ? -10.706 -2.323 3.718 1.00 97.06 109 ASP A C 1
ATOM 767 O O . ASP A 1 109 ? -9.584 -2.225 3.228 1.00 97.06 109 ASP A O 1
ATOM 771 N N . ALA A 1 110 ? -11.755 -1.733 3.138 1.00 97.31 110 ALA A N 1
ATOM 772 C CA . ALA A 1 110 ? -11.625 -0.937 1.915 1.00 97.31 110 ALA A CA 1
ATOM 773 C C . ALA A 1 110 ? -10.893 0.404 2.111 1.00 97.31 110 ALA A C 1
ATOM 775 O O . ALA A 1 110 ? -10.636 1.088 1.123 1.00 97.31 110 ALA A O 1
ATOM 776 N N . ALA A 1 111 ? -10.631 0.797 3.356 1.00 97.19 111 ALA A N 1
ATOM 777 C CA . ALA A 1 111 ? -9.929 2.017 3.720 1.00 97.19 111 ALA A CA 1
ATOM 778 C C . ALA A 1 111 ? -8.498 1.739 4.213 1.00 97.19 111 ALA A C 1
ATOM 780 O O . ALA A 1 111 ? -7.891 2.657 4.748 1.00 97.19 111 ALA A O 1
ATOM 781 N N . GLY A 1 112 ? -7.987 0.509 4.068 1.00 97.75 112 GLY A N 1
ATOM 782 C CA . GLY A 1 112 ? -6.643 0.125 4.526 1.00 97.75 112 GLY A CA 1
ATOM 783 C C . GLY A 1 112 ? -6.576 -0.185 6.021 1.00 97.75 112 GLY A C 1
ATOM 784 O O . GLY A 1 112 ? -5.518 -0.400 6.586 1.00 97.75 112 GLY A O 1
ATOM 785 N N . CYS A 1 113 ? -7.705 -0.252 6.727 1.00 98.38 113 CYS A N 1
ATOM 786 C CA . CYS A 1 113 ? -7.681 -0.423 8.174 1.00 98.38 113 CYS A CA 1
ATOM 787 C C . CYS A 1 113 ? -7.790 -1.895 8.580 1.00 98.38 113 CYS A C 1
ATOM 789 O O . CYS A 1 113 ? -8.763 -2.579 8.244 1.00 98.38 113 CYS A O 1
ATOM 791 N N . ALA A 1 114 ? -6.831 -2.387 9.371 1.00 98.00 114 ALA A N 1
ATOM 792 C CA . ALA A 1 114 ? -6.984 -3.655 10.080 1.00 98.00 114 ALA A CA 1
ATOM 793 C C . ALA A 1 114 ? -7.843 -3.487 11.346 1.00 98.00 114 ALA A C 1
ATOM 795 O O . ALA A 1 114 ? -7.872 -2.428 11.973 1.00 98.00 114 ALA A O 1
ATOM 796 N N . THR A 1 115 ? -8.468 -4.572 11.812 1.00 97.12 115 THR A N 1
ATOM 797 C CA . THR A 1 115 ? -9.284 -4.569 13.047 1.00 97.12 115 THR A CA 1
ATOM 798 C C . THR A 1 115 ? -8.499 -4.162 14.300 1.00 97.12 115 THR A C 1
ATOM 800 O O . THR A 1 115 ? -9.088 -3.730 15.278 1.00 97.12 115 THR A O 1
ATOM 803 N N . SER A 1 116 ? -7.168 -4.277 14.285 1.00 96.62 116 SER A N 1
ATOM 804 C CA . SER A 1 116 ? -6.292 -3.815 15.371 1.00 96.62 116 SER A CA 1
ATOM 805 C C . SER A 1 116 ? -6.023 -2.306 15.374 1.00 96.62 116 SER A C 1
ATOM 807 O O . SER A 1 116 ? -5.358 -1.809 16.280 1.00 96.62 116 SER A O 1
ATOM 809 N N . GLN A 1 117 ? -6.455 -1.586 14.338 1.00 97.31 117 GLN A N 1
ATOM 810 C CA . GLN A 1 117 ? -6.367 -0.124 14.232 1.00 97.31 117 GLN A CA 1
ATOM 811 C C . GLN A 1 117 ? -7.736 0.550 14.385 1.00 97.31 117 GLN A C 1
ATOM 813 O O . GLN A 1 117 ? -7.786 1.752 14.641 1.00 97.31 117 GLN A O 1
ATOM 818 N N . LEU A 1 118 ? -8.826 -0.205 14.229 1.00 97.38 118 LEU A N 1
ATOM 819 C CA . LEU A 1 118 ? -10.193 0.287 14.352 1.00 97.38 118 LEU A CA 1
ATOM 820 C C . LEU A 1 118 ? -10.679 0.231 15.802 1.00 97.38 118 LEU A C 1
ATOM 822 O O . LEU A 1 118 ? -10.326 -0.682 16.542 1.00 97.38 118 LEU A O 1
ATOM 826 N N . ASP A 1 119 ? -11.482 1.225 16.170 1.00 96.31 119 ASP A N 1
ATOM 827 C CA . ASP A 1 119 ? -12.213 1.354 17.435 1.00 96.31 119 ASP A CA 1
ATOM 828 C C . ASP A 1 119 ? -13.599 1.914 17.068 1.00 96.31 119 ASP A C 1
ATOM 830 O O . ASP A 1 119 ? -13.782 3.125 16.888 1.00 96.31 119 ASP A O 1
ATOM 834 N N . THR A 1 120 ? -14.531 1.005 16.777 1.00 96.38 120 THR A N 1
ATOM 835 C CA . THR A 1 120 ? -15.817 1.312 16.133 1.00 96.38 120 THR A CA 1
ATOM 836 C C . THR A 1 120 ? -16.754 2.116 17.035 1.00 96.38 120 THR A C 1
ATOM 838 O O . THR A 1 120 ? -17.506 2.963 16.536 1.00 96.38 120 THR A O 1
ATOM 841 N N . ASP A 1 121 ? -16.730 1.882 18.344 1.00 96.31 121 ASP A N 1
ATOM 842 C CA . ASP A 1 121 ? -17.596 2.557 19.315 1.00 96.31 121 ASP A CA 1
ATOM 843 C C . ASP A 1 121 ? -16.874 3.646 20.134 1.00 96.31 121 ASP A C 1
ATOM 845 O O . ASP A 1 121 ? -17.516 4.442 20.835 1.00 96.31 121 ASP A O 1
ATOM 849 N N . GLY A 1 122 ? -15.560 3.786 19.953 1.00 96.12 122 GLY A N 1
ATOM 850 C CA . GLY A 1 122 ? -14.747 4.838 20.548 1.00 96.12 122 GLY A CA 1
ATOM 851 C C . GLY A 1 122 ? -14.514 4.635 22.041 1.00 96.12 122 GLY A C 1
ATOM 852 O O . GLY A 1 122 ? -14.332 5.620 22.771 1.00 96.12 122 GLY A O 1
ATOM 853 N N . ASP A 1 123 ? -14.585 3.399 22.525 1.00 95.62 123 ASP A N 1
ATOM 854 C CA . ASP A 1 123 ? -14.438 3.057 23.936 1.00 95.62 123 ASP A CA 1
ATOM 855 C C . ASP A 1 123 ? -12.972 2.874 24.380 1.00 95.62 123 ASP A C 1
ATOM 857 O O . ASP A 1 123 ? -12.708 2.649 25.567 1.00 95.62 123 ASP A O 1
ATOM 861 N N . THR A 1 124 ? -12.018 3.076 23.458 1.00 94.50 124 THR A N 1
ATOM 862 C CA . THR A 1 124 ? -10.555 2.923 23.583 1.00 94.50 124 THR A CA 1
ATOM 863 C C . THR A 1 124 ? -10.005 1.503 23.433 1.00 94.50 124 THR A C 1
ATOM 865 O O . THR A 1 124 ? -8.782 1.317 23.519 1.00 94.50 124 THR A O 1
ATOM 868 N N . ILE A 1 125 ? -10.859 0.508 23.209 1.00 97.06 125 ILE A N 1
ATOM 869 C CA . ILE A 1 125 ? -10.486 -0.873 22.922 1.00 97.06 125 ILE A CA 1
ATOM 870 C C . ILE A 1 125 ? -10.689 -1.123 21.429 1.00 97.06 125 ILE A C 1
ATOM 872 O O . ILE A 1 125 ? -11.712 -0.814 20.845 1.00 97.06 125 ILE A O 1
ATOM 876 N N . THR A 1 126 ? -9.664 -1.668 20.782 1.00 97.12 126 THR A N 1
ATOM 877 C CA . THR A 1 126 ? -9.713 -1.924 19.344 1.00 97.12 126 THR A CA 1
ATOM 878 C C . THR A 1 126 ? -10.657 -3.075 19.013 1.00 97.12 126 THR A C 1
ATOM 880 O O . THR A 1 126 ? -10.780 -4.021 19.796 1.00 97.12 126 THR A O 1
ATOM 883 N N . ASP A 1 127 ? -11.254 -3.044 17.822 1.00 97.31 127 ASP A N 1
ATOM 884 C CA . ASP A 1 127 ? -12.265 -4.008 17.366 1.00 97.31 127 ASP A CA 1
ATOM 885 C C . ASP A 1 127 ? -11.786 -5.470 17.459 1.00 97.31 127 ASP A C 1
ATOM 887 O O . ASP A 1 127 ? -12.573 -6.386 17.692 1.00 97.31 127 ASP A O 1
ATOM 891 N N . ASP A 1 128 ? -10.483 -5.726 17.291 1.00 97.00 128 ASP A N 1
ATOM 892 C CA . ASP A 1 128 ? -9.896 -7.068 17.419 1.00 97.00 128 ASP A CA 1
ATOM 893 C C . ASP A 1 128 ? -9.890 -7.618 18.859 1.00 97.00 128 ASP A C 1
ATOM 895 O O . ASP A 1 128 ? -9.726 -8.826 19.072 1.00 97.00 128 ASP A O 1
ATOM 899 N N . ARG A 1 129 ? -10.045 -6.742 19.853 1.00 97.31 129 ARG A N 1
ATOM 900 C CA . ARG A 1 129 ? -10.002 -7.045 21.290 1.00 97.31 129 ARG A CA 1
ATOM 901 C C . ARG A 1 129 ? -11.310 -6.755 22.011 1.00 97.31 129 ARG A C 1
ATOM 903 O O . ARG A 1 129 ? -11.441 -7.164 23.170 1.00 97.31 129 ARG A O 1
ATOM 910 N N . ASP A 1 130 ? -12.226 -6.073 21.349 1.00 97.62 130 ASP A N 1
ATOM 911 C CA . ASP A 1 130 ? -13.495 -5.663 21.906 1.00 97.62 130 ASP A CA 1
ATOM 912 C C . ASP A 1 130 ? -14.542 -6.787 21.814 1.00 97.62 130 ASP A C 1
ATOM 914 O O . ASP A 1 130 ? -14.791 -7.394 20.770 1.00 97.62 130 ASP A O 1
ATOM 918 N N . GLN A 1 131 ? -15.128 -7.118 22.961 1.00 97.19 131 GLN A N 1
ATOM 919 C CA . GLN A 1 131 ? -16.212 -8.090 23.094 1.00 97.19 131 GLN A CA 1
ATOM 920 C C . GLN A 1 131 ? -17.591 -7.425 23.120 1.00 97.19 131 GLN A C 1
ATOM 922 O O . GLN A 1 131 ? -18.599 -8.130 23.022 1.00 97.19 131 GLN A O 1
ATOM 927 N N . CYS A 1 132 ? -17.637 -6.099 23.227 1.00 97.12 132 CYS A N 1
ATOM 928 C CA . CYS A 1 132 ? -18.832 -5.278 23.303 1.00 97.12 132 CYS A CA 1
ATOM 929 C C . CYS A 1 132 ? -18.767 -4.125 22.278 1.00 97.12 132 CYS A C 1
ATOM 931 O O . CYS A 1 132 ? -18.676 -2.980 22.691 1.00 97.12 132 CYS A O 1
ATOM 933 N N . PRO A 1 133 ? -18.957 -4.396 20.964 1.00 96.75 133 PRO A N 1
ATOM 934 C CA . PRO A 1 133 ? -18.691 -3.456 19.851 1.00 96.75 133 PRO A CA 1
ATOM 935 C C . PRO A 1 133 ? -19.603 -2.224 19.745 1.00 96.75 133 PRO A C 1
ATOM 937 O O . PRO A 1 133 ? -19.716 -1.606 18.682 1.00 96.75 133 PRO A O 1
ATOM 940 N N . THR A 1 134 ? -20.408 -1.971 20.769 1.00 96.50 134 THR A N 1
ATOM 941 C CA . THR A 1 134 ? -21.412 -0.904 20.802 1.00 96.50 134 THR A CA 1
ATOM 942 C C . THR A 1 134 ? -21.457 -0.214 22.158 1.00 96.50 134 THR A C 1
ATOM 944 O O . THR A 1 134 ? -22.469 0.419 22.487 1.00 96.50 134 THR A O 1
ATOM 947 N N . THR A 1 135 ? -20.401 -0.366 22.950 1.00 97.06 135 THR A N 1
ATOM 948 C CA . THR A 1 135 ? -20.266 0.283 24.238 1.00 97.06 135 THR A CA 1
ATOM 949 C C . THR A 1 135 ? -20.373 1.787 24.058 1.00 97.06 135 THR A C 1
ATOM 951 O O . THR A 1 135 ? -19.923 2.394 23.087 1.00 97.06 135 THR A O 1
ATOM 954 N N . THR A 1 136 ? -21.069 2.439 24.985 1.00 94.94 136 THR A N 1
ATOM 955 C CA . THR A 1 136 ? -21.253 3.886 24.885 1.00 94.94 136 THR A CA 1
ATOM 956 C C . THR A 1 136 ? -19.911 4.590 25.074 1.00 94.94 136 THR A C 1
ATOM 958 O O . THR A 1 136 ? -19.295 4.489 26.133 1.00 94.94 136 THR A O 1
ATOM 961 N N . THR A 1 137 ? -19.499 5.367 24.071 1.00 94.56 137 THR A N 1
ATOM 962 C CA . THR A 1 137 ? -18.269 6.166 24.090 1.00 94.56 137 THR A CA 1
ATOM 963 C C . THR A 1 137 ? -18.113 6.945 25.402 1.00 94.56 137 THR A C 1
ATOM 965 O O . THR A 1 137 ? -18.966 7.761 25.770 1.00 94.56 137 THR A O 1
ATOM 968 N N . GLY A 1 138 ? -16.984 6.748 26.084 1.00 90.00 138 GLY A N 1
ATOM 969 C CA . GLY A 1 138 ? -16.644 7.438 27.332 1.00 90.00 138 GLY A CA 1
ATOM 970 C C . GLY A 1 138 ? -17.152 6.769 28.612 1.00 90.00 138 GLY A C 1
ATOM 971 O O . GLY A 1 138 ? -16.816 7.247 29.701 1.00 90.00 138 GLY A O 1
ATOM 972 N N . GLU A 1 139 ? -17.909 5.675 28.513 1.00 94.25 139 GLU A N 1
ATOM 973 C CA . GLU A 1 139 ? -18.174 4.815 29.666 1.00 94.25 139 GLU A CA 1
ATOM 974 C C . GLU A 1 139 ? -16.890 4.086 30.103 1.00 94.25 139 GLU A C 1
ATOM 976 O O . GLU A 1 139 ? -16.053 3.730 29.272 1.00 94.25 139 GLU A O 1
ATOM 981 N N . PRO A 1 140 ? -16.684 3.849 31.410 1.00 95.50 140 PRO A N 1
ATOM 982 C CA . PRO A 1 140 ? -15.575 3.024 31.867 1.00 95.50 140 PRO A CA 1
ATOM 983 C C . PRO A 1 140 ? -15.751 1.566 31.425 1.00 95.50 140 PRO A C 1
ATOM 985 O O . PRO A 1 140 ? -16.680 0.882 31.867 1.00 95.50 140 PRO A O 1
ATOM 988 N N . VAL A 1 141 ? -14.809 1.074 30.622 1.00 97.06 141 VAL A N 1
ATOM 989 C CA . VAL A 1 141 ? -14.780 -0.312 30.134 1.00 97.06 141 VAL A CA 1
ATOM 990 C C . VAL A 1 141 ? -13.714 -1.153 30.828 1.00 97.06 141 VAL A C 1
ATOM 992 O O . VAL A 1 141 ? -12.781 -0.639 31.455 1.00 97.06 141 VAL A O 1
ATOM 995 N N . 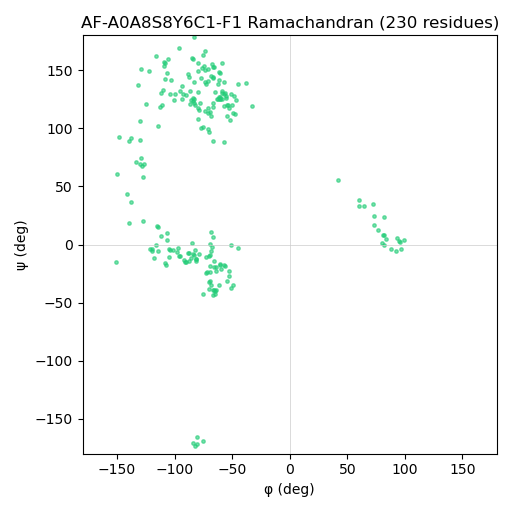ASN A 1 142 ? -13.873 -2.477 30.781 1.00 95.25 142 ASN A N 1
ATOM 996 C CA . ASN A 1 142 ? -12.838 -3.408 31.231 1.00 95.25 142 ASN A CA 1
ATOM 997 C C . ASN A 1 142 ? -11.801 -3.668 30.115 1.00 95.25 142 ASN A C 1
ATOM 999 O O . ASN A 1 142 ? -11.783 -3.010 29.083 1.00 95.25 142 ASN A O 1
ATOM 1003 N N . GLY A 1 143 ? -10.907 -4.643 30.309 1.00 94.62 143 GLY A N 1
ATOM 1004 C CA . GLY A 1 143 ? -9.843 -4.941 29.339 1.00 94.62 143 GLY A CA 1
ATOM 1005 C C . GLY A 1 143 ? -10.293 -5.560 28.006 1.00 94.62 143 GLY A C 1
ATOM 1006 O O . GLY A 1 143 ? -9.421 -5.871 27.192 1.00 94.62 143 GLY A O 1
ATOM 1007 N N . VAL A 1 144 ? -11.598 -5.780 27.823 1.00 96.75 144 VAL A N 1
ATOM 1008 C CA . VAL A 1 144 ? -12.224 -6.350 26.619 1.00 96.75 144 VAL A CA 1
ATOM 1009 C C . VAL A 1 144 ? -13.358 -5.462 26.084 1.00 96.75 144 VAL A C 1
ATOM 1011 O O . VAL A 1 144 ? -14.231 -5.972 25.400 1.00 96.75 144 VAL A O 1
ATOM 1014 N N . GLY A 1 145 ? -13.381 -4.175 26.448 1.00 96.69 145 GLY A N 1
ATOM 1015 C CA . GLY A 1 145 ? -14.308 -3.180 25.884 1.00 96.69 145 GLY A CA 1
ATOM 1016 C C . GLY A 1 145 ? -15.723 -3.184 26.460 1.00 96.69 145 GLY A C 1
ATOM 1017 O O . GLY A 1 145 ? -16.559 -2.374 26.121 1.00 96.69 145 GLY A O 1
ATOM 1018 N N . CYS A 1 146 ? -16.032 -4.035 27.436 1.00 97.81 146 CYS A N 1
ATOM 1019 C CA . CYS A 1 146 ? -17.388 -4.069 27.986 1.00 97.81 146 CYS A CA 1
ATOM 1020 C C . CYS A 1 146 ? -17.548 -3.111 29.171 1.00 97.81 146 CYS A C 1
ATOM 1022 O O . CYS A 1 146 ? -16.789 -3.214 30.149 1.00 97.81 146 CYS A O 1
ATOM 1024 N N . SER A 1 147 ? -18.566 -2.243 29.151 1.00 97.19 147 SER A N 1
ATOM 1025 C CA . SER A 1 147 ? -18.936 -1.407 30.305 1.00 97.19 147 SER A CA 1
ATOM 1026 C C . SER A 1 147 ? -19.629 -2.216 31.410 1.00 97.19 147 SER A C 1
ATOM 1028 O O . SER A 1 147 ? -20.073 -3.344 31.207 1.00 97.19 147 SER A O 1
ATOM 1030 N N . ALA A 1 148 ? -19.762 -1.650 32.614 1.00 96.31 148 ALA A N 1
ATOM 1031 C CA . ALA A 1 148 ? -20.535 -2.295 33.687 1.00 96.31 148 ALA A CA 1
ATOM 1032 C C . ALA A 1 148 ? -22.035 -2.444 33.346 1.00 96.31 148 ALA A C 1
ATOM 1034 O O . ALA A 1 148 ? -22.727 -3.255 33.949 1.00 96.31 148 ALA A O 1
ATOM 1035 N N . SER A 1 149 ? -22.555 -1.674 32.388 1.00 95.62 149 SER A N 1
ATOM 1036 C CA . SER A 1 149 ? -23.968 -1.746 31.990 1.00 95.62 149 SER A CA 1
ATOM 1037 C C . SER A 1 149 ? -24.256 -2.872 30.990 1.00 95.62 149 SER A C 1
ATOM 1039 O O . SER A 1 149 ? -25.420 -3.140 30.700 1.00 95.62 149 SER A O 1
ATOM 1041 N N . GLU A 1 150 ? -23.213 -3.514 30.461 1.00 96.75 150 GLU A N 1
ATOM 1042 C CA . GLU A 1 150 ? -23.291 -4.571 29.440 1.00 96.75 150 GLU A CA 1
ATOM 1043 C C . GLU A 1 150 ? -22.819 -5.932 29.956 1.00 96.75 150 GLU A C 1
ATOM 1045 O O . GLU A 1 150 ? -22.919 -6.934 29.249 1.00 96.75 150 GLU A O 1
ATOM 1050 N N . ARG A 1 151 ? -22.306 -5.976 31.188 1.00 95.62 151 ARG A N 1
ATOM 1051 C CA . ARG A 1 151 ? -21.830 -7.192 31.843 1.00 95.62 151 ARG A CA 1
ATOM 1052 C C . ARG A 1 151 ? -22.779 -7.603 32.955 1.00 95.62 151 ARG A C 1
ATOM 1054 O O . ARG A 1 151 ? -23.273 -6.749 33.680 1.00 95.62 151 ARG A O 1
ATOM 1061 N N . ASP A 1 152 ? -22.953 -8.907 33.093 1.00 95.25 152 ASP A N 1
ATOM 1062 C CA . ASP A 1 152 ? -23.644 -9.588 34.186 1.00 95.25 152 ASP A CA 1
ATOM 1063 C C . ASP A 1 152 ? -22.689 -10.694 34.658 1.00 95.25 152 ASP A C 1
ATOM 1065 O O . ASP A 1 152 ? -22.600 -11.761 34.047 1.00 95.25 152 ASP A O 1
ATOM 1069 N N . THR A 1 153 ? -21.825 -10.361 35.621 1.00 95.06 153 THR A N 1
ATOM 1070 C CA . THR A 1 153 ? -20.651 -11.182 35.966 1.00 95.06 153 THR A CA 1
ATOM 1071 C C . THR A 1 153 ? -21.017 -12.511 36.630 1.00 95.06 153 THR A C 1
ATOM 1073 O O . THR A 1 153 ? -20.285 -13.492 36.460 1.00 95.06 153 THR A O 1
ATOM 1076 N N . ASP A 1 154 ? -22.108 -12.560 37.390 1.00 94.69 154 ASP A N 1
ATOM 1077 C CA . ASP A 1 154 ? -22.573 -13.761 38.090 1.00 94.69 154 ASP A CA 1
ATOM 1078 C C . ASP A 1 154 ? -23.816 -14.410 37.456 1.00 94.69 154 ASP A C 1
ATOM 1080 O O . ASP A 1 154 ? -24.267 -15.459 37.931 1.00 94.69 154 ASP A O 1
ATOM 1084 N N . GLU A 1 155 ? -24.272 -13.860 36.327 1.00 95.25 155 GLU A N 1
ATOM 1085 C CA . GLU A 1 155 ? -25.363 -14.360 35.488 1.00 95.25 155 GLU A CA 1
ATOM 1086 C C . GLU A 1 155 ? -26.703 -14.447 36.236 1.00 95.25 155 GLU A C 1
ATOM 1088 O O . GLU A 1 155 ? -27.520 -15.347 35.990 1.00 95.25 155 GLU A O 1
ATOM 1093 N N . ASP A 1 156 ? -26.939 -13.525 37.168 1.00 94.62 156 ASP A N 1
ATOM 1094 C CA . ASP A 1 156 ? -28.152 -13.494 37.985 1.00 94.62 156 ASP A CA 1
ATOM 1095 C C . ASP A 1 156 ? -29.307 -12.694 37.345 1.00 94.62 156 ASP A C 1
ATOM 1097 O O . ASP A 1 156 ? -30.461 -12.765 37.796 1.00 94.62 156 ASP A O 1
ATOM 1101 N N . GLY A 1 157 ? -29.021 -12.013 36.230 1.00 94.12 157 GLY A N 1
ATOM 1102 C CA . GLY A 1 157 ? -29.952 -11.198 35.459 1.00 94.12 157 GLY A CA 1
ATOM 1103 C C . GLY A 1 157 ? -29.917 -9.707 35.797 1.00 94.12 157 GLY A C 1
ATOM 1104 O O . GLY A 1 157 ? -30.713 -8.949 35.223 1.00 94.12 157 GLY A O 1
ATOM 1105 N N . VAL A 1 158 ? -29.037 -9.268 36.700 1.00 95.81 158 VAL A N 1
ATOM 1106 C CA . VAL A 1 158 ? -28.795 -7.862 37.035 1.00 95.81 158 VAL A CA 1
ATOM 1107 C C . VAL A 1 158 ? -27.392 -7.468 36.575 1.00 95.81 158 VAL A C 1
ATOM 1109 O O . VAL A 1 158 ? -26.393 -7.990 37.038 1.00 95.81 158 VAL A O 1
ATOM 1112 N N . MET A 1 159 ? -27.309 -6.501 35.657 1.00 96.25 159 MET A N 1
ATOM 1113 C CA . MET A 1 159 ? -26.016 -6.029 35.141 1.00 96.25 159 MET A CA 1
ATOM 1114 C C . MET A 1 159 ? -25.140 -5.435 36.254 1.00 96.25 159 MET A C 1
ATOM 1116 O O . MET A 1 159 ? -25.667 -4.753 37.138 1.00 96.25 159 MET A O 1
ATOM 1120 N N . ASP A 1 160 ? -23.814 -5.559 36.134 1.00 96.31 160 ASP A N 1
ATOM 1121 C CA . ASP A 1 160 ? -22.809 -5.098 37.107 1.00 96.31 160 ASP A CA 1
ATOM 1122 C C . ASP A 1 160 ? -23.033 -3.633 37.547 1.00 96.31 160 ASP A C 1
ATOM 1124 O O . ASP A 1 160 ? -22.765 -3.258 38.685 1.00 96.31 160 ASP A O 1
ATOM 1128 N N . ALA A 1 161 ? -23.509 -2.760 36.649 1.00 96.06 161 ALA A N 1
ATOM 1129 C CA . ALA A 1 161 ? -23.779 -1.349 36.950 1.00 96.06 161 ALA A CA 1
ATOM 1130 C C . ALA A 1 161 ? -24.895 -1.139 37.992 1.00 96.06 161 ALA A C 1
ATOM 1132 O O . ALA A 1 161 ? -24.972 -0.073 38.613 1.00 96.06 161 ALA A O 1
ATOM 1133 N N . TYR A 1 162 ? -25.776 -2.127 38.153 1.00 95.88 162 TYR A N 1
ATOM 1134 C CA . TYR A 1 162 ? -26.930 -2.108 39.051 1.00 95.88 162 TYR A CA 1
ATOM 1135 C C . TYR A 1 162 ? -26.884 -3.209 40.118 1.00 95.88 162 TYR A C 1
ATOM 1137 O O . TYR A 1 162 ? -27.748 -3.215 41.000 1.00 95.88 162 TYR A O 1
ATOM 1145 N N . ASP A 1 163 ? -25.896 -4.099 40.046 1.00 96.19 163 ASP A N 1
ATOM 1146 C CA . ASP A 1 163 ? -25.695 -5.193 40.980 1.00 96.19 163 ASP A CA 1
ATOM 1147 C C . ASP A 1 163 ? -24.876 -4.737 42.201 1.00 96.19 163 ASP A C 1
ATOM 1149 O O . ASP A 1 163 ? -23.791 -4.161 42.110 1.00 96.19 163 ASP A O 1
ATOM 1153 N N . VAL A 1 164 ? -25.452 -4.938 43.383 1.00 95.56 164 VAL A N 1
ATOM 1154 C CA . VAL A 1 164 ? -24.834 -4.630 44.680 1.00 95.56 164 VAL A CA 1
ATOM 1155 C C . VAL A 1 164 ? -24.087 -5.850 45.245 1.00 95.56 164 VAL A C 1
ATOM 1157 O O . VAL A 1 164 ? -23.351 -5.740 46.233 1.00 95.56 164 VAL A O 1
ATOM 1160 N N . CYS A 1 165 ? -24.318 -7.021 44.668 1.00 94.81 165 CYS A N 1
ATOM 1161 C CA . CYS A 1 165 ? -24.019 -8.336 45.189 1.00 94.81 165 CYS A CA 1
ATOM 1162 C C . CYS A 1 165 ? -23.350 -9.208 44.113 1.00 94.81 165 CYS A C 1
ATOM 1164 O O . CYS A 1 165 ? -23.903 -10.243 43.784 1.00 94.81 165 CYS A O 1
ATOM 1166 N N . ASP A 1 166 ? -22.093 -8.898 43.761 1.00 92.25 166 ASP A N 1
ATOM 1167 C CA . ASP A 1 166 ? -21.287 -9.467 42.653 1.00 92.25 166 ASP A CA 1
ATOM 1168 C C . ASP A 1 166 ? -21.171 -11.017 42.524 1.00 92.25 166 ASP A C 1
ATOM 1170 O O . ASP A 1 166 ? -20.351 -11.509 41.747 1.00 92.25 166 ASP A O 1
ATOM 1174 N N . ASN A 1 167 ? -21.792 -11.808 43.407 1.00 94.00 167 ASN A N 1
ATOM 1175 C CA . ASN A 1 167 ? -21.766 -13.274 43.413 1.00 94.00 167 ASN A CA 1
ATOM 1176 C C . ASN A 1 167 ? -23.066 -13.861 43.997 1.00 94.00 167 ASN A C 1
ATOM 1178 O O . ASN A 1 167 ? -23.045 -14.554 45.031 1.00 94.00 167 ASN A O 1
ATOM 1182 N N . THR A 1 168 ? -24.202 -13.571 43.386 1.00 95.50 168 THR A N 1
ATOM 1183 C CA . THR A 1 168 ? -25.486 -14.196 43.677 1.00 95.50 168 THR A CA 1
ATOM 1184 C C . THR A 1 168 ? -25.435 -15.696 43.422 1.00 95.50 168 THR A C 1
ATOM 1186 O O . THR A 1 168 ? -25.051 -16.162 42.349 1.00 95.50 168 THR A O 1
ATOM 1189 N N . PRO A 1 169 ? -25.785 -16.528 44.423 1.00 94.12 169 PRO A N 1
ATOM 1190 C CA . PRO A 1 169 ? -25.800 -17.966 44.227 1.00 94.12 169 PRO A CA 1
ATOM 1191 C C . PRO A 1 169 ? -26.791 -18.356 43.125 1.00 94.12 169 PRO A C 1
ATOM 1193 O O . PRO A 1 169 ? -27.983 -18.115 43.266 1.00 94.12 169 PRO A O 1
ATOM 1196 N N . PHE A 1 170 ? -26.326 -19.083 42.105 1.00 88.62 170 PHE A N 1
ATOM 1197 C CA . PHE A 1 170 ? -27.148 -19.558 40.976 1.00 88.62 170 PHE A CA 1
ATOM 1198 C C . PHE A 1 170 ? -28.427 -20.331 41.378 1.00 88.62 170 PHE A C 1
ATOM 1200 O O . PHE A 1 170 ? -29.376 -20.452 40.608 1.00 88.62 170 PHE A O 1
ATOM 1207 N N . SER A 1 171 ? -28.469 -20.911 42.583 1.00 90.00 171 SER A N 1
ATOM 1208 C CA . SER A 1 171 ? -29.655 -21.611 43.100 1.00 90.00 171 SER A CA 1
ATOM 1209 C C . SER A 1 171 ? -30.712 -20.692 43.721 1.00 90.00 171 SER A C 1
ATOM 1211 O O . SER A 1 171 ? -31.755 -21.182 44.160 1.00 90.00 171 SER A O 1
ATOM 1213 N N . GLU A 1 172 ? -30.430 -19.399 43.829 1.00 92.94 172 GLU A N 1
ATOM 1214 C CA . GLU A 1 172 ? -31.290 -18.391 44.438 1.00 92.94 172 GLU A CA 1
ATOM 1215 C C . GLU A 1 172 ? -31.722 -17.357 43.395 1.00 92.94 172 GLU A C 1
ATOM 1217 O O . GLU A 1 172 ? -31.168 -17.275 42.305 1.00 92.94 172 GLU A O 1
ATOM 1222 N N . VAL A 1 173 ? -32.777 -16.608 43.711 1.00 92.69 173 VAL A N 1
ATOM 1223 C CA . VAL A 1 173 ? -33.305 -15.568 42.825 1.00 92.69 173 VAL A CA 1
ATOM 1224 C C . VAL A 1 173 ? -32.806 -14.219 43.326 1.00 92.69 173 VAL A C 1
ATOM 1226 O O . VAL A 1 173 ? -33.040 -13.883 44.491 1.00 92.69 173 VAL A O 1
ATOM 1229 N N . ALA A 1 174 ? -32.148 -13.469 42.446 1.00 95.00 174 ALA A N 1
ATOM 1230 C CA . ALA A 1 174 ? -31.751 -12.091 42.684 1.00 95.00 174 ALA A CA 1
ATOM 1231 C C . ALA A 1 174 ? -32.973 -11.167 42.789 1.00 95.00 174 ALA A C 1
ATOM 1233 O O . ALA A 1 174 ? -33.986 -11.345 42.102 1.00 95.00 174 ALA A O 1
ATOM 1234 N N . ASP A 1 175 ? -32.900 -10.171 43.669 1.00 94.62 175 ASP A N 1
ATOM 1235 C CA . ASP A 1 175 ? -33.843 -9.058 43.662 1.00 94.62 175 ASP A CA 1
ATOM 1236 C C . ASP A 1 175 ? -33.445 -7.985 42.628 1.00 94.62 175 ASP A C 1
ATOM 1238 O O . ASP A 1 175 ? -32.525 -8.154 41.838 1.00 94.62 175 ASP A O 1
ATOM 1242 N N . ALA A 1 176 ? -34.146 -6.848 42.615 1.00 94.25 176 ALA A N 1
ATOM 1243 C CA . ALA A 1 176 ? -33.867 -5.764 41.669 1.00 94.25 176 ALA A CA 1
ATOM 1244 C C . ALA A 1 176 ? -32.514 -5.050 41.889 1.00 94.25 176 ALA A C 1
ATOM 1246 O O . ALA A 1 176 ? -32.228 -4.082 41.188 1.00 94.25 176 ALA A O 1
ATOM 1247 N N . GLN A 1 177 ? -31.745 -5.428 42.909 1.00 95.19 177 GLN A N 1
ATOM 1248 C CA . GLN A 1 177 ? -30.402 -4.921 43.203 1.00 95.19 177 GLN A CA 1
ATOM 1249 C C . GLN A 1 177 ? -29.343 -6.021 43.058 1.00 95.19 177 GLN A C 1
ATOM 1251 O O . GLN A 1 177 ? -28.248 -5.859 43.589 1.00 95.19 177 GLN A O 1
ATOM 1256 N N . GLY A 1 178 ? -29.694 -7.141 42.417 1.00 95.56 178 GLY A N 1
ATOM 1257 C CA . GLY A 1 178 ? -28.787 -8.266 42.218 1.00 95.56 178 GLY A CA 1
ATOM 1258 C C . GLY A 1 178 ? -28.529 -9.059 43.494 1.00 95.56 178 GLY A C 1
ATOM 1259 O O . GLY A 1 178 ? -27.565 -9.782 43.581 1.00 95.56 178 GLY A O 1
ATOM 1260 N N . CYS A 1 179 ? -29.345 -8.932 44.550 1.00 96.75 179 CYS A N 1
ATOM 1261 C CA . CYS A 1 179 ? -29.079 -9.628 45.815 1.00 96.75 179 CYS A CA 1
ATOM 1262 C C . CYS A 1 179 ? -30.110 -10.722 46.107 1.00 96.75 179 CYS A C 1
ATOM 1264 O O . CYS A 1 179 ? -31.316 -10.468 46.160 1.00 96.75 179 CYS A O 1
ATOM 1266 N N . SER A 1 180 ? -29.639 -11.925 46.436 1.00 95.38 180 SER A N 1
ATOM 1267 C CA . SER A 1 180 ? -30.477 -12.997 46.991 1.00 95.38 180 SER A CA 1
ATOM 1268 C C . SER A 1 180 ? -30.846 -12.779 48.468 1.00 95.38 180 SER A C 1
ATOM 1270 O O . SER A 1 180 ? -30.206 -12.029 49.218 1.00 95.38 180 SER A O 1
ATOM 1272 N N . ASP A 1 181 ? -31.871 -13.492 48.944 1.00 92.56 181 ASP A N 1
ATOM 1273 C CA . ASP A 1 181 ? -32.293 -13.432 50.349 1.00 92.56 181 ASP A CA 1
ATOM 1274 C C . ASP A 1 181 ? -31.189 -13.887 51.323 1.00 92.56 181 ASP A C 1
ATOM 1276 O O . ASP A 1 181 ? -31.061 -13.325 52.424 1.00 92.56 181 ASP A O 1
ATOM 1280 N N . SER A 1 182 ? -30.361 -14.865 50.934 1.00 91.12 182 SER A N 1
ATOM 1281 C CA . SER A 1 182 ? -29.232 -15.317 51.754 1.00 91.12 182 SER A CA 1
ATOM 1282 C C . SER A 1 182 ? -28.156 -14.234 51.889 1.00 91.12 182 SER A C 1
ATOM 1284 O O . SER A 1 182 ? -27.700 -13.964 53.009 1.00 91.12 182 SER A O 1
ATOM 1286 N N . GLN A 1 183 ? -27.813 -13.539 50.799 1.00 93.38 183 GLN A N 1
ATOM 1287 C CA . GLN A 1 183 ? -26.857 -12.426 50.807 1.00 93.38 183 GLN A CA 1
ATOM 1288 C C . GLN A 1 183 ? -27.382 -11.239 51.619 1.00 93.38 183 GLN A C 1
ATOM 1290 O O . GLN A 1 183 ? -26.651 -10.707 52.459 1.00 93.38 183 GLN A O 1
ATOM 1295 N N . ARG A 1 184 ? -28.663 -10.868 51.488 1.00 90.50 184 ARG A N 1
ATOM 1296 C CA . ARG A 1 184 ? -29.242 -9.776 52.296 1.00 90.50 184 ARG A CA 1
ATOM 1297 C C . ARG A 1 184 ? -29.259 -10.092 53.785 1.00 90.50 184 ARG A C 1
ATOM 1299 O O . ARG A 1 184 ? -28.956 -9.228 54.611 1.00 90.50 184 ARG A O 1
ATOM 1306 N N . THR A 1 185 ? -29.558 -11.336 54.149 1.00 85.31 185 THR A N 1
ATOM 1307 C CA . THR A 1 185 ? -29.518 -11.777 55.551 1.00 85.31 185 THR A CA 1
ATOM 1308 C C . THR A 1 185 ? -28.087 -11.743 56.100 1.00 85.31 185 THR A C 1
ATOM 1310 O O . THR A 1 185 ? -27.860 -11.311 57.236 1.00 85.31 185 THR A O 1
ATOM 1313 N N . ALA A 1 186 ? -27.098 -12.133 55.290 1.00 80.19 186 ALA A N 1
ATOM 1314 C CA . ALA A 1 186 ? -25.681 -12.037 55.638 1.00 80.19 186 ALA A CA 1
ATOM 1315 C C . ALA A 1 186 ? -25.211 -10.576 55.796 1.00 80.19 186 ALA A C 1
ATOM 1317 O O . ALA A 1 186 ? -24.474 -10.258 56.733 1.00 80.19 186 ALA A O 1
ATOM 1318 N N . MET A 1 187 ? -25.673 -9.665 54.936 1.00 78.06 187 MET A N 1
ATOM 1319 C CA . MET A 1 187 ? -25.384 -8.230 55.040 1.00 78.06 187 MET A CA 1
ATOM 1320 C C . MET A 1 187 ? -26.029 -7.594 56.278 1.00 78.06 187 MET A C 1
ATOM 1322 O O . MET A 1 187 ? -25.387 -6.796 56.954 1.00 78.06 187 MET A O 1
ATOM 1326 N N . ALA A 1 188 ? -27.255 -7.987 56.633 1.00 72.69 188 ALA A N 1
ATOM 1327 C CA . ALA A 1 188 ? -27.961 -7.471 57.809 1.00 72.69 188 ALA A CA 1
ATOM 1328 C C . ALA A 1 188 ? -27.401 -7.987 59.150 1.00 72.69 188 ALA A C 1
ATOM 1330 O O . ALA A 1 188 ? -27.572 -7.347 60.188 1.00 72.69 188 ALA A O 1
ATOM 1331 N N . THR A 1 189 ? -26.738 -9.148 59.150 1.00 65.56 189 THR A N 1
ATOM 1332 C CA . THR A 1 189 ? -26.134 -9.760 60.351 1.00 65.56 189 THR A CA 1
ATOM 1333 C C . THR A 1 189 ? -24.681 -9.348 60.577 1.00 65.56 189 THR A C 1
ATOM 1335 O O . THR A 1 189 ? -24.166 -9.478 61.693 1.00 65.56 189 THR A O 1
ATOM 1338 N N . ARG A 1 190 ? -24.026 -8.767 59.566 1.00 60.22 190 ARG A N 1
ATOM 1339 C CA . ARG A 1 190 ? -22.823 -7.958 59.761 1.00 60.22 190 ARG A CA 1
ATOM 1340 C C . ARG A 1 190 ? -23.247 -6.661 60.449 1.00 60.22 190 ARG A C 1
ATOM 1342 O O . ARG A 1 190 ? -23.716 -5.736 59.799 1.00 60.22 190 ARG A O 1
ATOM 1349 N N . SER A 1 191 ? -23.108 -6.610 61.779 1.00 51.91 191 SER A N 1
ATOM 1350 C CA . SER A 1 191 ? -23.258 -5.372 62.561 1.00 51.91 191 SER A CA 1
ATOM 1351 C C . SER A 1 191 ? -22.661 -4.188 61.799 1.00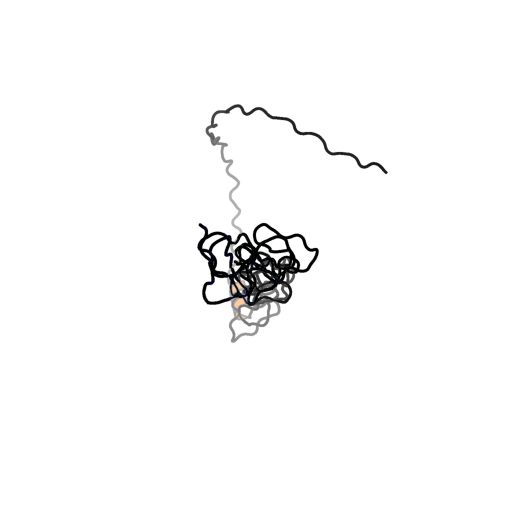 51.91 191 SER A C 1
ATOM 1353 O O . SER A 1 191 ? -21.559 -4.349 61.258 1.00 51.91 191 SER A O 1
ATOM 1355 N N . PRO A 1 192 ? -23.298 -2.998 61.796 1.00 55.75 192 PRO A N 1
ATOM 1356 C CA . PRO A 1 192 ? -22.622 -1.815 61.296 1.00 55.75 192 PRO A CA 1
ATOM 1357 C C . PRO A 1 192 ? -21.305 -1.724 62.060 1.00 55.75 192 PRO A C 1
ATOM 1359 O O . PRO A 1 192 ? -21.309 -1.693 63.295 1.00 55.75 192 PRO A O 1
ATOM 1362 N N . MET A 1 193 ? -20.174 -1.754 61.346 1.00 50.34 193 MET A N 1
ATOM 1363 C CA . MET A 1 193 ? -18.911 -1.334 61.934 1.00 50.34 193 MET A CA 1
ATOM 1364 C C . MET A 1 193 ? -19.193 0.045 62.512 1.00 50.34 193 MET A C 1
ATOM 1366 O O . MET A 1 193 ? -19.431 1.005 61.781 1.00 50.34 193 MET A O 1
ATOM 1370 N N . THR A 1 194 ? -19.272 0.115 63.837 1.00 48.09 194 THR A N 1
ATOM 1371 C CA . THR A 1 194 ? -19.424 1.366 64.558 1.00 48.09 194 THR A CA 1
ATOM 1372 C C . THR A 1 194 ? -18.352 2.296 64.029 1.00 48.09 194 THR A C 1
ATOM 1374 O O . THR A 1 194 ? -17.166 1.964 64.123 1.00 48.09 194 THR A O 1
ATOM 1377 N N . LEU A 1 195 ? -18.776 3.426 63.463 1.00 46.72 195 LEU A N 1
ATOM 1378 C CA . LEU A 1 195 ? -17.917 4.545 63.119 1.00 46.72 195 LEU A CA 1
ATOM 1379 C C . LEU A 1 195 ? -17.210 4.969 64.411 1.00 46.72 195 LEU A C 1
ATOM 1381 O O . LEU A 1 195 ? -17.718 5.775 65.188 1.00 46.72 195 LEU A O 1
ATOM 1385 N N . THR A 1 196 ? -16.067 4.351 64.698 1.00 44.47 196 THR A N 1
ATOM 1386 C CA . THR A 1 196 ? -15.190 4.812 65.760 1.00 44.47 196 THR A CA 1
ATOM 1387 C C . THR A 1 196 ? -14.653 6.129 65.248 1.00 44.47 196 THR A C 1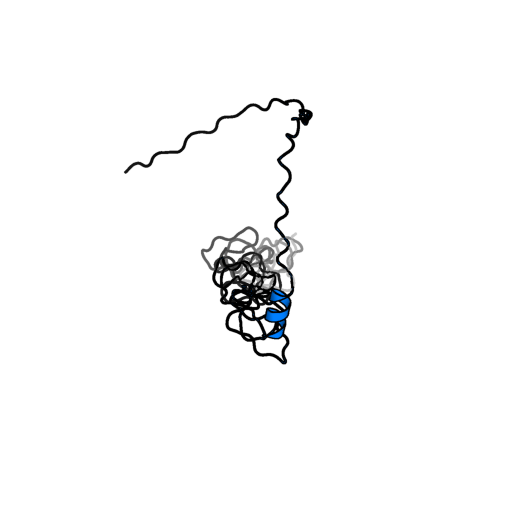
ATOM 1389 O O . THR A 1 196 ? -13.932 6.179 64.254 1.00 44.47 196 THR A O 1
ATOM 1392 N N . THR A 1 197 ? -15.104 7.198 65.894 1.00 45.72 197 THR A N 1
ATOM 1393 C CA . THR A 1 197 ? -14.609 8.562 65.749 1.00 45.72 197 THR A CA 1
ATOM 1394 C C . THR A 1 197 ? -13.117 8.564 65.443 1.00 45.72 197 THR A C 1
ATOM 1396 O O . THR A 1 197 ? -12.318 8.084 66.252 1.00 45.72 197 THR A O 1
ATOM 1399 N N . ALA A 1 198 ? -12.754 9.115 64.284 1.00 47.19 198 ALA A N 1
ATOM 1400 C CA . ALA A 1 198 ? -11.373 9.418 63.956 1.00 47.19 198 ALA A CA 1
ATOM 1401 C C . ALA A 1 198 ? -10.755 10.237 65.108 1.00 47.19 198 ALA A C 1
ATOM 1403 O O . ALA A 1 198 ? -11.362 11.227 65.536 1.00 47.19 198 ALA A O 1
ATOM 1404 N N . PRO A 1 199 ? -9.581 9.861 65.646 1.00 47.94 199 PRO A N 1
ATOM 1405 C CA . PRO A 1 199 ? -8.868 10.742 66.553 1.00 47.94 199 PRO A CA 1
ATOM 1406 C C . PRO A 1 199 ? -8.488 12.019 65.794 1.00 47.94 199 PRO A C 1
ATOM 1408 O O . PRO A 1 199 ? -8.088 11.970 64.631 1.00 47.94 199 PRO A O 1
ATOM 1411 N N . ALA A 1 200 ? -8.650 13.161 66.464 1.00 53.41 200 ALA A N 1
ATOM 1412 C CA . ALA A 1 200 ? -8.328 14.482 65.942 1.00 53.41 200 ALA A CA 1
ATOM 1413 C C . ALA A 1 200 ? -6.959 14.504 65.241 1.00 53.41 200 ALA A C 1
ATOM 1415 O O . ALA A 1 200 ? -5.989 13.936 65.753 1.00 53.41 200 ALA A O 1
ATOM 1416 N N . LEU A 1 201 ? -6.889 15.193 64.092 1.00 49.47 201 LEU A N 1
ATOM 1417 C CA . LEU A 1 201 ? -5.648 15.453 63.367 1.00 49.47 201 LEU A CA 1
ATOM 1418 C C . LEU A 1 201 ? -4.577 15.952 64.342 1.00 49.47 201 LEU A C 1
ATOM 1420 O O . LEU A 1 201 ? -4.650 17.065 64.865 1.00 49.47 201 LEU A O 1
ATOM 1424 N N . LYS A 1 202 ? -3.551 15.129 64.556 1.00 47.84 202 LYS A N 1
ATOM 1425 C CA . LYS A 1 202 ? -2.303 15.578 65.154 1.00 47.84 202 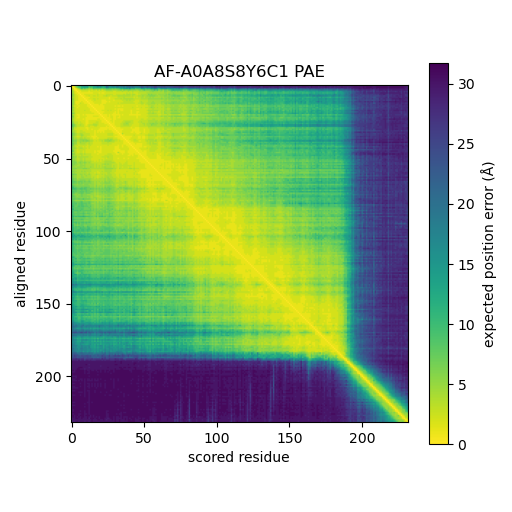LYS A CA 1
ATOM 1426 C C . LYS A 1 202 ? -1.581 16.385 64.082 1.00 47.84 202 LYS A C 1
ATOM 1428 O O . LYS A 1 202 ? -1.219 15.846 63.040 1.00 47.84 202 LYS A O 1
ATOM 1433 N N . THR A 1 203 ? -1.418 17.677 64.329 1.00 50.06 203 THR A N 1
ATOM 1434 C CA . THR A 1 203 ? -0.673 18.616 63.491 1.00 50.06 203 THR A CA 1
ATOM 1435 C C . THR A 1 203 ? 0.701 18.027 63.168 1.00 50.06 203 THR A C 1
ATOM 1437 O O . THR A 1 203 ? 1.531 17.846 64.061 1.00 50.06 203 THR A O 1
ATOM 1440 N N . ILE A 1 204 ? 0.937 17.696 61.898 1.00 49.00 204 ILE A N 1
ATOM 1441 C CA . ILE A 1 204 ? 2.260 17.303 61.420 1.00 49.00 204 ILE A CA 1
ATOM 1442 C C . ILE A 1 204 ? 3.058 18.588 61.223 1.00 49.00 204 ILE A C 1
ATOM 1444 O O . ILE A 1 204 ? 2.692 19.471 60.450 1.00 49.00 204 ILE A O 1
ATOM 1448 N N . SER A 1 205 ? 4.133 18.686 61.998 1.00 55.72 205 SER A N 1
ATOM 1449 C CA . SER A 1 205 ? 5.177 19.692 61.874 1.00 55.72 205 SER A CA 1
ATOM 1450 C C . SER A 1 205 ? 5.751 19.666 60.457 1.00 55.72 205 SER A C 1
ATOM 1452 O O . SER A 1 205 ? 6.133 18.611 59.951 1.00 55.72 205 SER A O 1
ATOM 1454 N N . THR A 1 206 ? 5.798 20.829 59.813 1.00 54.22 206 THR A N 1
ATOM 1455 C CA . THR A 1 206 ? 6.407 21.029 58.498 1.00 54.22 206 THR A CA 1
ATOM 1456 C C . THR A 1 206 ? 7.918 20.814 58.585 1.00 54.22 206 THR A C 1
ATOM 1458 O O . THR A 1 206 ? 8.678 21.756 58.814 1.00 54.22 206 THR A O 1
ATOM 1461 N N . SER A 1 207 ? 8.371 19.576 58.397 1.00 53.78 207 SER A N 1
ATOM 1462 C CA . SER A 1 207 ? 9.764 19.301 58.052 1.00 53.78 207 SER A CA 1
ATOM 1463 C C . SER A 1 207 ? 9.943 19.549 56.560 1.00 53.78 207 SER A C 1
ATOM 1465 O O . SER A 1 207 ? 9.444 18.815 55.712 1.00 53.78 207 SER A O 1
ATOM 1467 N N . THR A 1 208 ? 10.640 20.637 56.255 1.00 55.62 208 THR A N 1
ATOM 1468 C CA . THR A 1 208 ? 11.086 21.022 54.918 1.00 55.62 208 THR A CA 1
ATOM 1469 C C . THR A 1 208 ? 11.858 19.880 54.260 1.00 55.62 208 THR A C 1
ATOM 1471 O O . THR A 1 208 ? 12.928 19.494 54.732 1.00 55.62 208 THR A O 1
ATOM 1474 N N . CYS A 1 209 ? 11.334 19.367 53.148 1.00 41.47 209 CYS A N 1
ATOM 1475 C CA . CYS A 1 209 ? 12.086 18.524 52.233 1.00 41.47 209 CYS A CA 1
ATOM 1476 C C . CYS A 1 209 ? 12.993 19.447 51.403 1.00 41.47 209 CYS A C 1
ATOM 1478 O O . CYS A 1 209 ? 12.536 20.141 50.495 1.00 41.47 209 CYS A O 1
ATOM 1480 N N . SER A 1 210 ? 14.268 19.531 51.782 1.00 52.88 210 SER A N 1
ATOM 1481 C CA . SER A 1 210 ? 15.284 20.266 51.029 1.00 52.88 210 SER A CA 1
ATOM 1482 C C . SER A 1 210 ? 15.595 19.513 49.738 1.00 52.88 210 SER A C 1
ATOM 1484 O O . SER A 1 210 ? 16.360 18.552 49.744 1.00 52.88 210 SER A O 1
ATOM 1486 N N . VAL A 1 211 ? 15.010 19.957 48.627 1.00 47.31 211 VAL A N 1
ATOM 1487 C CA . VAL A 1 211 ? 15.405 19.516 47.287 1.00 47.31 211 VAL A CA 1
ATOM 1488 C C . VAL A 1 211 ? 16.676 20.273 46.907 1.00 47.31 211 VAL A C 1
ATOM 1490 O O . VAL A 1 211 ? 16.685 21.503 46.817 1.00 47.31 211 VAL A O 1
ATOM 1493 N N . ALA A 1 212 ? 17.775 19.539 46.738 1.00 42.41 212 ALA A N 1
ATOM 1494 C CA . ALA A 1 212 ? 19.030 20.083 46.245 1.00 42.41 212 ALA A CA 1
ATOM 1495 C C . ALA A 1 212 ? 18.834 20.630 44.821 1.00 42.41 212 ALA A C 1
ATOM 1497 O O . ALA A 1 212 ? 18.362 19.937 43.923 1.00 42.41 212 ALA A O 1
ATOM 1498 N N . ARG A 1 213 ? 19.189 21.902 44.641 1.00 46.09 213 ARG A N 1
ATOM 1499 C CA . ARG A 1 213 ? 19.092 22.660 43.391 1.00 46.09 213 ARG A CA 1
ATOM 1500 C C . ARG A 1 213 ? 20.252 22.262 42.463 1.00 46.09 213 ARG A C 1
ATOM 1502 O O . ARG A 1 213 ? 21.397 22.474 42.866 1.00 46.09 213 ARG A O 1
ATOM 1509 N N . PRO A 1 214 ? 20.027 21.757 41.237 1.00 42.88 214 PRO A N 1
ATOM 1510 C CA . PRO A 1 214 ? 21.077 21.743 40.228 1.00 42.88 214 PRO A CA 1
ATOM 1511 C C . PRO A 1 214 ? 21.345 23.175 39.740 1.00 42.88 214 PRO A C 1
ATOM 1513 O O . PRO A 1 214 ? 20.453 24.021 39.639 1.00 42.88 214 PRO A O 1
ATOM 1516 N N . THR A 1 215 ? 22.620 23.471 39.521 1.00 49.84 215 THR A N 1
ATOM 1517 C CA . THR A 1 215 ? 23.153 24.775 39.125 1.00 49.84 215 THR A CA 1
ATOM 1518 C C . THR A 1 215 ? 22.677 25.196 37.734 1.00 49.84 215 THR A C 1
ATOM 1520 O O . THR A 1 215 ? 22.799 24.449 36.771 1.00 49.84 215 THR A O 1
ATOM 1523 N N . SER A 1 216 ? 22.185 26.434 37.654 1.00 46.06 216 SER A N 1
ATOM 1524 C CA . SER A 1 216 ? 21.830 27.178 36.442 1.00 46.06 216 SER A CA 1
ATOM 1525 C C . SER A 1 216 ? 22.999 27.252 35.452 1.00 46.06 216 SER A C 1
ATOM 1527 O O . SER A 1 216 ? 23.959 27.986 35.691 1.00 46.06 216 SER A O 1
ATOM 1529 N N . GLY A 1 217 ? 22.876 26.559 34.320 1.00 42.66 217 GLY A N 1
ATOM 1530 C CA . GLY A 1 217 ? 23.552 26.910 33.074 1.00 42.66 217 GLY A CA 1
ATOM 1531 C C . GLY A 1 217 ? 22.692 27.912 32.303 1.00 42.66 217 GLY A C 1
ATOM 1532 O O . GLY A 1 217 ? 21.536 27.641 31.995 1.00 42.66 217 GLY A O 1
ATOM 1533 N N . THR A 1 218 ? 23.247 29.088 32.034 1.00 51.97 218 THR A N 1
ATOM 1534 C CA . THR A 1 218 ? 22.681 30.129 31.170 1.00 51.97 218 THR A CA 1
ATOM 1535 C C . THR A 1 218 ? 22.412 29.592 29.768 1.00 51.97 218 THR A C 1
ATOM 1537 O O . THR A 1 218 ? 23.357 29.242 29.067 1.00 51.97 218 THR A O 1
ATOM 1540 N N . GLN A 1 219 ? 21.152 29.610 29.332 1.00 43.78 219 GLN A N 1
ATOM 1541 C CA . GLN A 1 219 ? 20.816 29.612 27.911 1.00 43.78 219 GLN A CA 1
ATOM 1542 C C . GLN A 1 219 ? 19.920 30.812 27.613 1.00 43.78 219 GLN A C 1
ATOM 1544 O O . GLN A 1 219 ? 18.886 31.042 28.237 1.00 43.78 219 GLN A O 1
ATOM 1549 N N . THR A 1 220 ? 20.431 31.632 26.708 1.00 45.38 220 THR A N 1
ATOM 1550 C CA . THR A 1 220 ? 19.877 32.866 26.170 1.00 45.38 220 THR A CA 1
ATOM 1551 C C . THR A 1 220 ? 18.573 32.601 25.427 1.00 45.38 220 THR A C 1
ATOM 1553 O O . THR A 1 220 ? 18.551 31.808 24.491 1.00 45.38 220 THR A O 1
ATOM 1556 N N . ALA A 1 221 ? 17.507 33.299 25.817 1.00 40.91 221 ALA A N 1
ATOM 1557 C CA . ALA A 1 221 ? 16.245 33.313 25.092 1.00 40.91 221 ALA A CA 1
ATOM 1558 C C . ALA A 1 221 ? 16.401 34.101 23.781 1.00 40.91 221 ALA A C 1
ATOM 1560 O O . ALA A 1 221 ? 16.605 35.316 23.798 1.00 40.91 221 ALA A O 1
ATOM 1561 N N . THR A 1 222 ? 16.302 33.412 22.647 1.00 44.50 222 THR A N 1
ATOM 1562 C CA . THR A 1 222 ? 16.018 34.024 21.348 1.00 44.50 222 THR A CA 1
ATOM 1563 C C . THR A 1 222 ? 14.508 34.204 21.215 1.00 44.50 222 THR A C 1
ATOM 1565 O O . THR A 1 222 ? 13.724 33.279 21.410 1.00 44.50 222 THR A O 1
ATOM 1568 N N . ALA A 1 223 ? 14.099 35.439 20.935 1.00 49.84 223 ALA A N 1
ATOM 1569 C CA . ALA A 1 223 ? 12.718 35.819 20.693 1.00 49.84 223 ALA A CA 1
ATOM 1570 C C . ALA A 1 223 ? 12.241 35.306 19.324 1.00 49.84 223 ALA A C 1
ATOM 1572 O O . ALA A 1 223 ? 12.960 35.454 18.338 1.00 49.84 223 ALA A O 1
ATOM 1573 N N . PHE A 1 224 ? 11.011 34.791 19.257 1.00 41.31 224 PHE A N 1
ATOM 1574 C CA . PHE A 1 224 ? 10.251 34.657 18.010 1.00 41.31 224 PHE A CA 1
ATOM 1575 C C . PHE A 1 224 ? 8.838 35.255 18.170 1.00 41.31 224 PHE A C 1
ATOM 1577 O O . PHE A 1 224 ? 8.342 35.345 19.296 1.00 41.31 224 PHE A O 1
ATOM 1584 N N . PRO A 1 225 ? 8.243 35.766 17.073 1.00 50.75 225 PRO A N 1
ATOM 1585 C CA . PRO A 1 225 ? 7.310 36.884 17.101 1.00 50.75 225 PRO A CA 1
ATOM 1586 C C . PRO A 1 225 ? 5.827 36.484 17.130 1.00 50.75 225 PRO A C 1
ATOM 1588 O O . PRO A 1 225 ? 5.436 35.340 16.933 1.00 50.75 225 PRO A O 1
ATOM 1591 N N . THR A 1 226 ? 5.024 37.512 17.391 1.00 61.81 226 THR A N 1
ATOM 1592 C CA . THR A 1 226 ? 3.574 37.578 17.616 1.00 61.81 226 THR A CA 1
ATOM 1593 C C . THR A 1 226 ? 2.683 37.056 16.476 1.00 61.81 226 THR A C 1
ATOM 1595 O O . THR A 1 226 ? 3.072 37.150 15.311 1.00 61.81 226 THR A O 1
ATOM 1598 N N . PRO A 1 227 ? 1.438 36.632 16.783 1.00 55.69 227 PRO A N 1
ATOM 1599 C CA . PRO A 1 227 ? 0.468 36.181 15.788 1.00 55.69 227 PRO A CA 1
ATOM 1600 C C . PRO A 1 227 ? -0.200 37.338 15.026 1.00 55.69 227 PRO A C 1
ATOM 1602 O O . PRO A 1 227 ? -0.500 38.397 15.580 1.00 55.69 227 PRO A O 1
ATOM 1605 N N . TRP A 1 228 ? -0.431 37.091 13.737 1.00 45.66 228 TRP A N 1
ATOM 1606 C CA . TRP A 1 228 ? -1.060 37.982 12.766 1.00 45.66 228 TRP A CA 1
ATOM 1607 C C . TRP A 1 228 ? -2.575 38.108 12.980 1.00 45.66 228 TRP A C 1
ATOM 1609 O O . TRP A 1 228 ? -3.275 37.130 13.230 1.00 45.66 228 TRP A O 1
ATOM 1619 N N . THR A 1 229 ? -3.076 39.332 12.829 1.00 61.47 229 THR A N 1
ATOM 1620 C CA . THR A 1 229 ? -4.501 39.677 12.739 1.00 61.47 229 THR A CA 1
ATOM 1621 C C . THR A 1 229 ? -5.065 39.411 11.338 1.00 61.47 229 THR A C 1
ATOM 1623 O O . THR A 1 229 ? -4.343 39.623 10.363 1.00 61.47 229 THR A O 1
ATOM 1626 N N . PRO A 1 230 ? -6.360 39.073 11.198 1.00 57.00 230 PRO A N 1
ATOM 1627 C CA . PRO A 1 230 ? -7.009 38.932 9.899 1.00 57.00 230 PRO A CA 1
ATOM 1628 C C . PRO A 1 230 ? -7.478 40.294 9.356 1.00 57.00 230 PRO A C 1
ATOM 1630 O O . PRO A 1 230 ? -8.012 41.123 10.098 1.00 57.00 230 PRO A O 1
ATOM 1633 N N . VAL A 1 231 ? -7.305 40.518 8.052 1.00 54.34 231 VAL A N 1
ATOM 1634 C CA . VAL A 1 231 ? -7.927 41.630 7.313 1.00 54.34 231 VAL A CA 1
ATOM 1635 C C . VAL A 1 231 ? -9.109 41.082 6.509 1.00 54.34 231 VAL A C 1
ATOM 1637 O O . VAL A 1 231 ? -9.059 39.954 6.026 1.00 54.34 231 VAL A O 1
ATOM 1640 N N . ARG A 1 232 ? -10.170 41.895 6.464 1.00 53.91 232 ARG A N 1
ATOM 1641 C CA . ARG A 1 232 ? -11.434 41.708 5.736 1.00 53.91 232 ARG A CA 1
ATOM 1642 C C . ARG A 1 232 ? -11.263 41.557 4.231 1.00 53.91 232 ARG A C 1
ATOM 1644 O O . ARG A 1 232 ? -10.340 42.207 3.696 1.00 53.91 232 ARG A O 1
#